Protein 2XET (pdb70)

B-factor: mean 11.22, std 6.54, range [3.33, 43.51]

Radius of gyration: 16.3 Å; Cα contacts (8 Å, |Δi|>4): 437; chains: 2; bounding box: 26×42×42 Å

Sequence (177 aa):
GGRLFLHLKRSDNKPVPFGSIVTIEGQSSSSGIVGDNSGVYLTGLPKKSKILVKWGRDKNQSCSSNVVLPEKTDISGAYRLSTTCILNNGRLFLHLKRSDNKPVPFGSIVTIEGQSSSSGIVGDNSGVYLTGLPKKSKILVKWGRDKNQSCSSNVVLPEKTDISGAYRLSTTCILNN

Solvent-accessible surface area: 10364 Å² total; per-residue (Å²): 91,18,67,0,88,2,85,0,102,25,64,59,103,113,94,3,46,153,36,2,32,0,14,28,62,92,66,97,17,2,3,5,69,1,25,111,124,7,23,9,56,0,18,27,6,79,99,130,13,125,0,55,0,98,70,22,203,94,151,51,59,16,0,42,6,83,3,78,10,62,148,143,115,150,64,113,38,45,56,187,42,88,41,69,0,111,27,61,134,50,80,0,88,4,74,0,88,22,64,58,106,113,95,3,46,155,36,1,35,0,25,12,77,87,42,96,7,4,1,4,73,0,27,111,124,7,23,8,56,0,13,29,11,80,90,146,19,56,0,64,0,101,70,25,212,92,157,47,59,18,0,30,8,109,6,85,9,68,141,146,114,148,70,103,40,46,50,183,56,87,37,65,0,114,27,65,134

CATH classification: 2.60.40.2070

Secondary structure (DSSP, 8-state):
-EEEEEEEEETTSPBPPTTPEEEETT--S--EE--TTSEEEEEEE-SEEEEEEES-SSTTSEEEEEEE--S--S--S-EEEEEEEEE--/--EEEEEEETTSPBPPTTPEEEETTSSS--EE--TTSEEEE-S--SEEEEEEES-SSTTSEEEEEEE--S--S--S-EEEEEEEEE--

Foldseek 3Di:
DAKAKEAEAEPVRHQQDAFWFKDFPPDDDGQFGQHPRSITIGDPDDQKTKMKTADDDDFQGIFIWIDGDDDDPDDDDYYYYYTYTYGRD/DKEKEAEAEPVRHAQDAFWFKDWPPDDDTQFGQHPRSITIGDPDDQKTKIKTADDDDFQRIFMDIDGDPPDDDDDDYYYYYDYTYGRD

Nearest PDB structures (foldseek):
  2xet-assembly2_B  TM=9.950E-01  e=1.342E-17  Yersinia pestis
  6e14-assembly1_D  TM=8.385E-01  e=4.608E-07  Escherichia coli
  3rfz-assembly3_B  TM=8.587E-01  e=1.333E-06  Escherichia coli
  3rfz-assembly3_E-2  TM=8.644E-01  e=1.688E-06  Escherichia coli
  1uwy-assembly1_A  TM=5.921E-01  e=4.873E-02  Homo sapiens

Organism: Yersinia pestis (NCBI:txid632)

InterPro domains:
  IPR000015 Outer membrane usher protein [PF00577] (186-740)
  IPR000015 Outer membrane usher protein [PTHR30451] (2-830)
  IPR018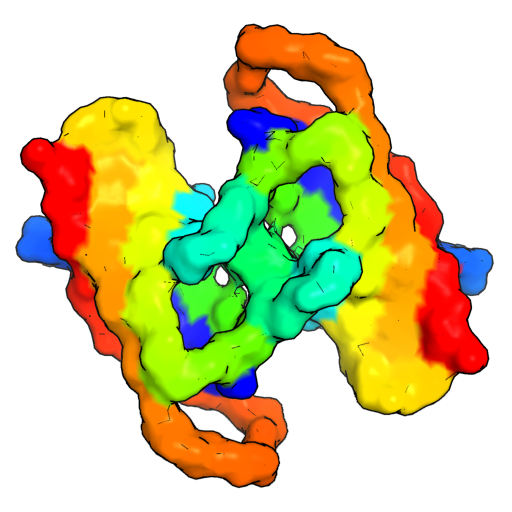030 Fimbrial membrane usher, conserved site [PS01151] (294-304)
  IPR025885 PapC, N-terminal domain [PF13954] (25-169)
  IPR025949 PapC-like, C-terminal domain [PF13953] (750-815)
  IPR037224 PapC, N-terminal domain superfamily [G3DSA:3.10.20.410] (40-158)
  IPR037224 PapC, N-terminal domain superfamily [SSF141729] (23-144)
  IPR042186 Outer membrane usher protein FimD, plug domain [G3DSA:2.60.40.2610] (656-745)
  IPR043142 PapC-like, C-terminal domain superfamily [G3DSA:2.60.40.2070] (746-833)

Structure (mmCIF, N/CA/C/O backbone):
data_2XET
#
_entry.id   2XET
#
_cell.length_a   39.669
_cell.length_b   40.336
_cell.length_c   44.862
_cell.angle_alpha   90.00
_cell.angle_beta   92.69
_cell.angle_gamma   90.00
#
_symmetry.space_group_name_H-M   'P 1 21 1'
#
loop_
_entity.id
_entity.type
_entity.pdbx_description
1 polymer 'F1 CAPSULE-ANCHORING PROTEIN'
2 non-polymer 'SULFATE ION'
3 water water
#
loop_
_atom_site.group_PDB
_atom_site.id
_atom_site.type_symbol
_atom_site.label_atom_id
_atom_site.label_alt_id
_atom_site.label_comp_id
_atom_site.label_asym_id
_atom_site.label_entity_id
_atom_site.label_seq_id
_atom_site.pdbx_PDB_ins_code
_atom_site.Cartn_x
_atom_site.Cartn_y
_atom_site.Cartn_z
_atom_site.occupancy
_atom_site.B_iso_or_equiv
_atom_site.auth_seq_id
_atom_site.auth_comp_id
_atom_site.auth_asym_id
_atom_site.auth_atom_id
_atom_site.pdbx_PDB_model_num
ATOM 1 N N . GLY A 1 1 ? 24.954 2.905 -2.606 1.00 20.45 723 GLY A N 1
ATOM 2 C CA . GLY A 1 1 ? 24.803 3.933 -1.534 1.00 19.30 723 GLY A CA 1
ATOM 3 C C . GLY A 1 1 ? 26.037 4.796 -1.358 1.00 18.07 723 GLY A C 1
ATOM 4 O O . GLY A 1 1 ? 26.976 4.727 -2.154 1.00 19.51 723 GLY A O 1
ATOM 5 N N . GLY A 1 2 ? 26.024 5.616 -0.312 1.00 16.77 724 GLY A N 1
ATOM 6 C CA . GLY A 1 2 ? 27.125 6.521 -0.020 1.00 14.01 724 GLY A CA 1
ATOM 7 C C . GLY A 1 2 ? 28.214 5.893 0.824 1.00 12.55 724 GLY A C 1
ATOM 8 O O . GLY A 1 2 ? 27.933 5.213 1.800 1.00 11.38 724 GLY A O 1
ATOM 9 N N . ARG A 1 3 ? 29.465 6.155 0.450 1.00 10.89 725 ARG A N 1
ATOM 10 C CA . ARG A 1 3 ? 30.593 5.705 1.242 1.00 9.87 725 ARG A CA 1
ATOM 11 C C . ARG A 1 3 ? 31.487 6.884 1.588 1.00 9.23 725 ARG A C 1
ATOM 12 O O . ARG A 1 3 ? 31.692 7.809 0.769 1.00 8.95 725 ARG A O 1
ATOM 20 N N . LEU A 1 4 ? 32.017 6.857 2.807 1.00 7.96 726 LEU A N 1
ATOM 21 C CA . LEU A 1 4 ? 32.816 7.976 3.289 1.00 7.92 726 LEU A CA 1
ATOM 22 C C . LEU A 1 4 ? 33.745 7.620 4.426 1.00 7.19 726 LEU A C 1
ATOM 23 O O . LEU A 1 4 ? 33.467 6.691 5.194 1.00 5.81 726 LEU A O 1
ATOM 28 N N . PHE A 1 5 ? 34.832 8.388 4.507 1.00 7.10 727 PHE A N 1
ATOM 29 C CA . PHE A 1 5 ? 35.713 8.459 5.662 1.00 6.43 727 PHE A CA 1
ATOM 30 C C . PHE A 1 5 ? 35.150 9.608 6.498 1.00 7.07 727 PHE A C 1
ATOM 31 O O . PHE A 1 5 ? 35.020 10.746 5.984 1.00 7.33 727 PHE A O 1
ATOM 39 N N . LEU A 1 6 ? 34.830 9.325 7.759 1.00 6.41 728 LEU A N 1
ATOM 40 C CA . LEU A 1 6 ? 34.289 10.351 8.653 1.00 6.64 728 LEU A CA 1
ATOM 41 C C . LEU A 1 6 ? 35.211 10.636 9.835 1.00 6.67 728 LEU A C 1
ATOM 42 O O . LEU A 1 6 ? 35.492 9.741 10.642 1.00 6.74 728 LEU A O 1
ATOM 47 N N . HIS A 1 7 ? 35.728 11.868 9.901 1.00 6.83 729 HIS A N 1
ATOM 48 C CA . HIS A 1 7 ? 36.593 12.259 10.998 1.00 7.37 729 HIS A CA 1
ATOM 49 C C . HIS A 1 7 ? 35.736 12.847 12.091 1.00 7.30 729 HIS A C 1
ATOM 50 O O . HIS A 1 7 ? 35.063 13.851 11.872 1.00 7.91 729 HIS A O 1
ATOM 57 N N . LEU A 1 8 ? 35.740 12.198 13.253 1.00 7.19 730 LEU A N 1
ATOM 58 C CA . LEU A 1 8 ? 34.916 12.617 14.379 1.00 7.50 730 LEU A CA 1
ATOM 59 C C . LEU A 1 8 ? 35.753 13.324 15.422 1.00 8.25 730 LEU A C 1
ATOM 60 O O . LEU A 1 8 ? 36.867 12.916 15.680 1.00 8.16 730 LEU A O 1
ATOM 65 N N . LYS A 1 9 ? 35.211 14.375 16.035 1.00 7.89 731 LYS A N 1
ATOM 66 C CA . LYS A 1 9 ? 35.852 14.983 17.207 1.00 8.72 731 LYS A CA 1
ATOM 67 C C . LYS A 1 9 ? 34.737 15.282 18.205 1.00 8.09 731 LYS A C 1
ATOM 68 O O . LYS A 1 9 ? 33.645 15.689 17.787 1.00 7.16 731 LYS A O 1
ATOM 74 N N . ARG A 1 10 ? 34.999 15.059 19.500 1.00 6.63 732 ARG A N 1
ATOM 75 C CA . ARG A 1 10 ? 33.992 15.331 20.513 1.00 6.44 732 ARG A CA 1
ATOM 76 C C . ARG A 1 10 ? 33.740 16.842 20.628 1.00 6.38 732 ARG A C 1
ATOM 77 O O . ARG A 1 10 ? 34.617 17.654 20.287 1.00 6.08 732 ARG A O 1
ATOM 85 N N . SER A 1 11 ? 32.559 17.211 21.153 1.00 5.05 733 SER A N 1
ATOM 86 C CA . SER A 1 11 ? 32.223 18.628 21.373 1.00 5.33 733 SER A CA 1
ATOM 87 C C . SER A 1 11 ? 33.172 19.345 22.376 1.00 5.45 733 SER A C 1
ATOM 88 O O . SER A 1 11 ? 33.275 20.596 22.369 1.00 5.51 733 SER A O 1
ATOM 91 N N . ASP A 1 12 ? 33.865 18.569 23.213 1.00 5.23 734 ASP A N 1
ATOM 92 C CA . ASP A 1 12 ? 34.846 19.124 24.153 1.00 5.42 734 ASP A CA 1
ATOM 93 C C . ASP A 1 12 ? 36.259 19.195 23.542 1.00 5.36 734 ASP A C 1
ATOM 94 O O . ASP A 1 12 ? 37.243 19.397 24.239 1.00 6.20 734 ASP A O 1
ATOM 99 N N . ASN A 1 13 ? 36.340 19.009 22.222 1.00 5.49 735 ASN A N 1
ATOM 100 C CA . ASN A 1 13 ? 37.614 19.040 21.458 1.00 6.80 735 ASN A CA 1
ATOM 101 C C . ASN A 1 13 ? 38.603 17.893 21.716 1.00 7.27 735 ASN A C 1
ATOM 102 O O . ASN A 1 13 ? 39.769 17.989 21.302 1.00 9.20 735 ASN A O 1
ATOM 107 N N . LYS A 1 14 ? 38.169 16.817 22.381 1.00 6.72 736 LYS A N 1
ATOM 108 C CA . LYS A 1 14 ? 38.985 15.603 22.468 1.00 6.19 736 LYS A CA 1
ATOM 109 C C . LYS A 1 14 ? 38.684 14.700 21.250 1.00 5.71 736 LYS A C 1
ATOM 110 O O . LYS A 1 14 ? 37.559 14.677 20.769 1.00 6.15 736 LYS A O 1
ATOM 116 N N . PRO A 1 15 ? 39.664 13.895 20.816 1.00 5.90 737 PRO A N 1
ATOM 117 C CA . PRO A 1 15 ? 39.357 12.873 19.804 1.00 5.30 737 PRO A CA 1
ATOM 118 C C . PRO A 1 15 ? 38.369 11.854 20.377 1.00 5.82 737 PRO A C 1
ATOM 119 O O . PRO A 1 15 ? 38.307 11.631 21.599 1.00 5.64 737 PRO A O 1
ATOM 123 N N . VAL A 1 16 ? 37.616 11.200 19.503 1.00 5.38 738 VAL A N 1
ATOM 124 C CA . VAL A 1 16 ? 36.755 10.099 19.957 1.00 5.84 738 VAL A CA 1
ATOM 125 C C . VAL A 1 16 ? 37.689 8.917 20.280 1.00 5.68 738 VAL A C 1
ATOM 126 O O . VAL A 1 16 ? 38.630 8.651 19.533 1.00 6.11 738 VAL A O 1
ATOM 130 N N . PRO A 1 17 ? 37.467 8.240 21.409 1.00 6.11 739 PRO A N 1
ATOM 131 C CA . PRO A 1 17 ? 38.350 7.118 21.790 1.00 6.15 739 PRO A CA 1
ATOM 132 C C . PRO A 1 17 ? 38.529 6.032 20.697 1.00 6.16 739 PRO A C 1
ATOM 133 O O . PRO A 1 17 ? 37.556 5.604 20.068 1.00 7.06 739 PRO A O 1
ATOM 137 N N . PHE A 1 18 ? 39.785 5.639 20.494 1.00 5.52 740 PHE A N 1
ATOM 138 C CA . PHE A 1 18 ? 40.159 4.510 19.630 1.00 5.90 740 PHE A CA 1
ATOM 139 C C . PHE A 1 18 ? 39.368 3.278 20.098 1.00 6.12 740 PHE A C 1
ATOM 140 O O . PHE A 1 18 ? 39.477 2.854 21.255 1.00 6.07 740 PHE A O 1
ATOM 148 N N . GLY A 1 19 ? 38.528 2.735 19.220 1.00 5.73 741 GLY A N 1
ATOM 149 C CA . GLY A 1 19 ? 37.738 1.537 19.562 1.00 6.30 741 GLY A CA 1
ATOM 150 C C . GLY A 1 19 ? 36.262 1.770 19.841 1.00 6.08 741 GLY A C 1
ATOM 151 O O . GLY A 1 19 ? 35.493 0.800 20.011 1.00 6.34 741 GLY A O 1
ATOM 152 N N . SER A 1 20 ? 35.858 3.049 19.903 1.00 5.37 742 SER A N 1
ATOM 153 C CA . SER A 1 20 ? 34.441 3.377 20.058 1.00 5.20 742 SER A CA 1
ATOM 154 C C . SER A 1 20 ? 33.595 2.744 18.951 1.00 5.58 742 SER A C 1
ATOM 155 O O . SER A 1 20 ? 34.003 2.678 17.778 1.00 5.34 742 SER A O 1
ATOM 158 N N . ILE A 1 21 ? 32.402 2.318 19.333 1.00 5.13 743 ILE A N 1
ATOM 159 C CA . ILE A 1 21 ? 31.518 1.658 18.382 1.00 5.51 743 ILE A CA 1
ATOM 160 C C . ILE A 1 21 ? 30.524 2.654 17.769 1.00 5.76 743 ILE A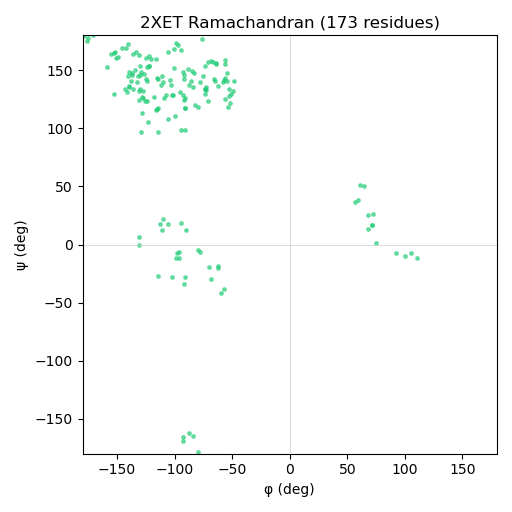 C 1
ATOM 161 O O . ILE A 1 21 ? 29.882 3.436 18.487 1.00 5.41 743 ILE A O 1
ATOM 166 N N . VAL A 1 22 ? 30.417 2.618 16.437 1.00 5.91 744 VAL A N 1
ATOM 167 C CA . VAL A 1 22 ? 29.539 3.524 15.707 1.00 5.31 744 VAL A CA 1
ATOM 168 C C . VAL A 1 22 ? 28.301 2.757 15.317 1.00 5.80 744 VAL A C 1
ATOM 169 O O . VAL A 1 22 ? 28.414 1.655 14.775 1.00 5.55 744 VAL A O 1
ATOM 173 N N . THR A 1 23 ? 27.126 3.313 15.640 1.00 5.21 745 THR A N 1
ATOM 174 C CA . THR A 1 23 ? 25.839 2.725 15.217 1.00 6.11 745 THR A CA 1
ATOM 175 C C . THR A 1 23 ? 24.937 3.758 14.566 1.00 6.49 745 THR A C 1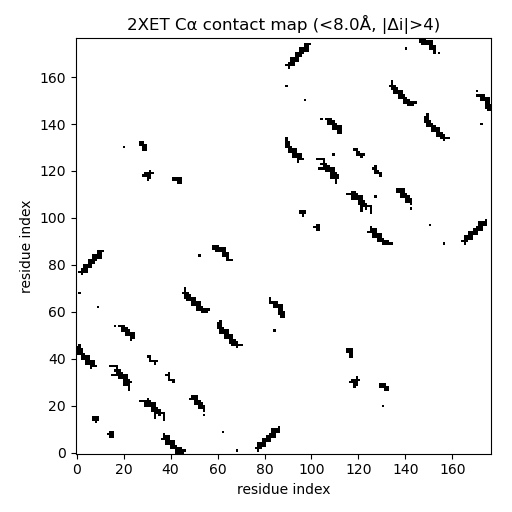
ATOM 176 O O . THR A 1 23 ? 25.076 4.934 14.835 1.00 7.69 745 THR A O 1
ATOM 180 N N . ILE A 1 24 ? 24.046 3.306 13.686 1.00 6.92 746 ILE A N 1
ATOM 181 C CA . ILE A 1 24 ? 22.977 4.179 13.160 1.00 8.00 746 ILE A CA 1
ATOM 182 C C . ILE A 1 24 ? 21.988 4.353 14.314 1.00 9.05 746 ILE A C 1
ATOM 183 O O . ILE A 1 24 ? 21.642 3.386 15.002 1.00 8.82 746 ILE A O 1
ATOM 188 N N . GLU A 1 25 ? 21.581 5.595 14.558 1.00 10.22 747 GLU A N 1
ATOM 189 C CA . GLU A 1 25 ? 20.606 5.880 15.603 1.00 11.72 747 GLU A CA 1
ATOM 190 C C . GLU A 1 25 ? 19.382 4.973 15.440 1.00 11.98 747 GLU A C 1
ATOM 191 O O . GLU A 1 25 ? 18.816 4.828 14.340 1.00 12.31 747 GLU A O 1
ATOM 194 N N . GLY A 1 26 ? 19.001 4.316 16.530 1.00 13.05 748 GLY A N 1
ATOM 195 C CA . GLY A 1 26 ? 17.866 3.404 16.459 1.00 13.28 748 GLY A CA 1
ATOM 196 C C . GLY A 1 26 ? 18.188 1.949 16.152 1.00 13.65 748 GLY A C 1
ATOM 197 O O . GLY A 1 26 ? 17.289 1.083 16.215 1.00 12.98 748 GLY A O 1
ATOM 198 N N . GLN A 1 27 ? 19.452 1.669 15.828 1.00 12.96 749 GLN A N 1
ATOM 199 C CA . GLN A 1 27 ? 19.916 0.293 15.540 1.00 13.63 749 GLN A CA 1
ATOM 200 C C . GLN A 1 27 ? 20.922 -0.157 16.594 1.00 12.98 749 GLN A C 1
ATOM 201 O O . GLN A 1 27 ? 21.743 0.642 17.053 1.00 13.10 749 GLN A O 1
ATOM 207 N N . SER A 1 28 ? 20.864 -1.431 16.977 1.00 11.98 750 SER A N 1
ATOM 208 C CA . SER A 1 28 ? 21.721 -1.924 18.055 1.00 11.92 750 SER A CA 1
ATOM 209 C C . SER A 1 28 ? 23.054 -2.487 17.565 1.00 10.99 750 SER A C 1
ATOM 210 O O . SER A 1 28 ? 24.050 -2.466 18.302 1.00 11.09 750 SER A O 1
ATOM 214 N N . SER A 1 29 ? 23.082 -2.994 16.331 1.00 9.48 751 SER A N 1
ATOM 215 C CA . SER A 1 29 ? 24.312 -3.632 15.831 1.00 8.42 751 SER A CA 1
ATOM 216 C C . SER A 1 29 ? 25.336 -2.641 15.283 1.00 7.59 751 SER A C 1
ATOM 217 O O . SER A 1 29 ? 24.973 -1.605 14.704 1.00 7.35 751 SER A O 1
ATOM 220 N N . SER A 1 30 ? 26.621 -2.971 15.434 1.00 5.97 752 SER A N 1
ATOM 221 C CA . SER A 1 30 ? 27.699 -2.092 14.957 1.00 5.62 752 SER A CA 1
ATOM 222 C C . SER A 1 30 ? 27.566 -1.732 13.477 1.00 5.78 752 SER A C 1
ATOM 223 O O . SER A 1 30 ? 27.203 -2.603 12.660 1.00 5.47 752 SER A O 1
ATOM 226 N N . SER A 1 31 ? 27.878 -0.470 13.155 1.00 5.55 753 SER A N 1
ATOM 227 C CA . SER A 1 31 ? 28.081 -0.018 11.762 1.00 5.29 753 SER A CA 1
ATOM 228 C C . SER A 1 31 ? 29.559 0.117 11.419 1.00 5.76 753 SER A C 1
ATOM 229 O O . SER A 1 31 ? 29.948 0.037 10.243 1.00 6.07 753 SER A O 1
ATOM 232 N N . GLY A 1 32 ? 30.372 0.388 12.431 1.00 4.83 754 GLY A N 1
ATOM 233 C CA . GLY A 1 32 ? 31.822 0.512 12.236 1.00 4.88 754 GLY A CA 1
ATOM 234 C C . GLY A 1 32 ? 32.517 0.797 13.553 1.00 5.39 754 GLY A C 1
ATOM 235 O O . GLY A 1 32 ? 31.859 0.870 14.596 1.00 5.02 754 GLY A O 1
ATOM 236 N N . ILE A 1 33 ? 33.842 0.912 13.505 1.00 5.03 755 ILE A N 1
ATOM 237 C CA . ILE A 1 33 ? 34.648 1.125 14.714 1.00 7.10 755 ILE A CA 1
ATOM 238 C C . ILE A 1 33 ? 35.606 2.291 14.493 1.00 7.08 755 ILE A C 1
ATOM 239 O O . ILE A 1 33 ? 36.247 2.395 13.454 1.00 6.15 755 ILE A O 1
ATOM 244 N N . VAL A 1 34 ? 35.680 3.181 15.475 1.00 6.16 756 VAL A N 1
ATOM 245 C CA . VAL A 1 34 ? 36.538 4.369 15.369 1.00 6.34 756 VAL A CA 1
ATOM 246 C C . VAL A 1 34 ? 37.991 3.930 15.537 1.00 5.89 756 VAL A C 1
ATOM 247 O O . VAL A 1 34 ? 38.306 3.161 16.433 1.00 6.38 756 VAL A O 1
ATOM 251 N N . GLY A 1 35 ? 38.840 4.354 14.607 1.00 6.52 757 GLY A N 1
ATOM 252 C CA . GLY A 1 35 ? 40.247 3.937 14.604 1.00 6.12 757 GLY A CA 1
ATOM 253 C C . GLY A 1 35 ? 41.173 4.890 15.332 1.00 6.60 757 GLY A C 1
ATOM 254 O O . GLY A 1 35 ? 40.707 5.769 16.090 1.00 6.88 757 GLY A O 1
ATOM 255 N N . ASP A 1 36 ? 42.478 4.722 15.108 1.00 5.50 758 ASP A N 1
ATOM 256 C CA . ASP A 1 36 ? 43.496 5.459 15.897 1.00 5.69 758 ASP A CA 1
ATOM 257 C C . ASP A 1 36 ? 43.730 6.908 15.455 1.00 5.75 758 ASP A C 1
ATOM 258 O O . ASP A 1 36 ? 44.493 7.625 16.107 1.00 5.58 758 ASP A O 1
ATOM 263 N N . ASN A 1 37 ? 43.076 7.330 14.367 1.00 5.93 759 ASN A N 1
ATOM 264 C CA . ASN A 1 37 ? 43.041 8.747 13.946 1.00 5.36 759 ASN A CA 1
ATOM 265 C C . ASN A 1 37 ? 41.629 9.364 14.151 1.00 5.34 759 ASN A C 1
ATOM 266 O O . ASN A 1 37 ? 41.257 10.364 13.523 1.00 5.45 759 ASN A O 1
ATOM 271 N N . SER A 1 38 ? 40.847 8.742 15.043 1.00 4.51 760 SER A N 1
ATOM 272 C CA . SER A 1 38 ? 39.498 9.226 15.363 1.00 5.33 760 SER A CA 1
ATOM 273 C C . SER A 1 38 ? 38.612 9.333 14.121 1.00 5.30 760 SER A C 1
ATOM 274 O O . SER A 1 38 ? 37.789 10.259 13.984 1.00 5.58 760 SER A O 1
ATOM 277 N N . GLY A 1 39 ? 38.799 8.368 13.208 1.00 4.60 761 GLY A N 1
ATOM 278 C CA . GLY A 1 39 ? 37.951 8.236 12.030 1.00 6.28 761 GLY A CA 1
ATOM 279 C C . GLY A 1 39 ? 37.264 6.884 11.904 1.00 5.71 761 GLY A C 1
ATOM 280 O O . GLY A 1 39 ? 37.633 5.892 12.550 1.00 5.23 761 GLY A O 1
ATOM 281 N N . VAL A 1 40 ? 36.234 6.858 11.075 1.00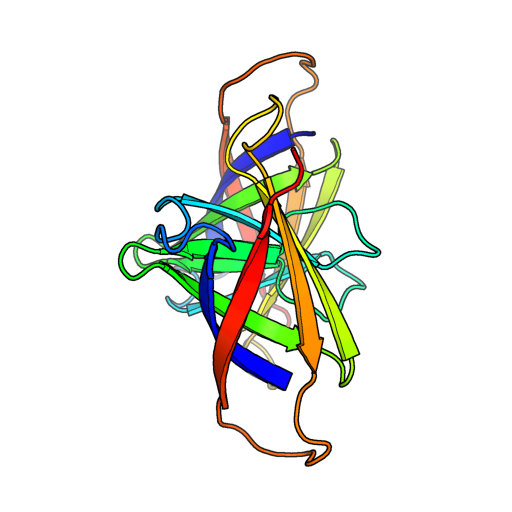 5.72 762 VAL A N 1
ATOM 282 C CA . VAL A 1 40 ? 35.564 5.617 10.712 1.00 6.24 762 VAL A CA 1
ATOM 283 C C . VAL A 1 40 ? 35.211 5.617 9.221 1.00 6.63 762 VAL A C 1
ATOM 284 O O . VAL A 1 40 ? 34.945 6.673 8.639 1.00 6.15 762 VAL A O 1
ATOM 288 N N . TYR A 1 41 ? 35.221 4.435 8.612 1.00 6.45 763 TYR A N 1
ATOM 289 C CA . TYR A 1 41 ? 34.804 4.287 7.221 1.00 6.13 763 TYR A CA 1
ATOM 290 C C . TYR A 1 41 ? 33.448 3.575 7.220 1.00 6.24 763 TYR A C 1
ATOM 291 O O . TYR A 1 41 ? 33.298 2.517 7.852 1.00 5.89 763 TYR A O 1
ATOM 300 N N . LEU A 1 42 ? 32.482 4.166 6.510 1.00 5.25 764 LEU A N 1
ATOM 301 C CA . LEU A 1 42 ? 31.091 3.699 6.493 1.00 6.41 764 LEU A CA 1
ATOM 302 C C . LEU A 1 42 ? 30.614 3.606 5.035 1.00 6.34 764 LEU A C 1
ATOM 303 O O . LEU A 1 42 ? 31.021 4.420 4.186 1.00 5.95 764 LEU A O 1
ATOM 308 N N . THR A 1 43 ? 29.770 2.619 4.742 1.00 6.83 765 THR A N 1
ATOM 309 C CA . THR A 1 43 ? 29.256 2.435 3.399 1.00 7.28 765 THR A CA 1
ATOM 310 C C . THR A 1 43 ? 27.745 2.146 3.473 1.00 7.08 765 THR A C 1
ATOM 311 O O . THR A 1 43 ? 27.207 1.839 4.553 1.00 6.69 765 THR A O 1
ATOM 315 N N . GLY A 1 44 ? 27.074 2.280 2.322 1.00 8.22 766 GLY A N 1
ATOM 316 C CA . GLY A 1 44 ? 25.645 1.961 2.190 1.00 9.75 766 GLY A CA 1
ATOM 317 C C . GLY A 1 44 ? 24.748 2.974 2.862 1.00 11.09 766 GLY A C 1
ATOM 318 O O . GLY A 1 44 ? 23.628 2.647 3.262 1.00 11.75 766 GLY A O 1
ATOM 319 N N . LEU A 1 45 ? 25.234 4.209 2.978 1.00 10.81 767 LEU A N 1
ATOM 320 C CA . LEU A 1 45 ? 24.510 5.255 3.692 1.00 10.96 767 LEU A CA 1
ATOM 321 C C . LEU A 1 45 ? 23.614 6.064 2.767 1.00 10.97 767 LEU A C 1
ATOM 322 O O . LEU A 1 45 ? 23.976 6.308 1.616 1.00 11.90 767 LEU A O 1
ATOM 327 N N . PRO A 1 46 ? 22.458 6.519 3.286 1.00 10.84 768 PRO A N 1
ATOM 328 C CA . PRO A 1 46 ? 21.597 7.455 2.570 1.00 11.00 768 PRO A CA 1
ATOM 329 C C . PRO A 1 46 ? 22.185 8.867 2.626 1.00 11.33 768 PRO A C 1
ATOM 330 O O . PRO A 1 46 ? 23.215 9.083 3.272 1.00 10.77 768 PRO A O 1
ATOM 334 N N . LYS A 1 47 ? 21.539 9.821 1.963 1.00 11.95 769 LYS A N 1
ATOM 335 C CA . LYS A 1 47 ? 22.044 11.193 1.967 1.00 12.44 769 LYS A CA 1
ATOM 336 C C . LYS A 1 47 ? 22.189 11.794 3.378 1.00 11.67 769 LYS A C 1
ATOM 337 O O . LYS A 1 47 ? 23.154 12.505 3.651 1.00 10.99 769 LYS A O 1
ATOM 343 N N . LYS A 1 48 ? 21.247 11.497 4.269 1.00 10.64 770 LYS A N 1
ATOM 344 C CA . LYS A 1 48 ? 21.262 12.052 5.617 1.00 10.87 770 LYS A CA 1
ATOM 345 C C . LYS A 1 48 ? 21.066 10.943 6.634 1.00 10.38 770 LYS A C 1
ATOM 346 O O . LYS A 1 48 ? 20.077 10.196 6.561 1.00 10.31 770 LYS A O 1
ATOM 352 N N . SER A 1 49 ? 22.012 10.845 7.564 1.00 9.78 771 SER A N 1
ATOM 353 C CA . SER A 1 49 ? 21.984 9.849 8.642 1.00 10.07 771 SER A CA 1
ATOM 354 C C . SER A 1 49 ? 22.244 10.500 10.006 1.00 9.90 771 SER A C 1
ATOM 355 O O . SER A 1 49 ? 22.750 11.624 10.083 1.00 9.77 771 SER A O 1
ATOM 358 N N . LYS A 1 50 ? 21.899 9.770 11.066 1.00 9.42 772 LYS A N 1
ATOM 359 C CA . LYS A 1 50 ? 22.244 10.160 12.430 1.00 9.65 772 LYS A CA 1
ATOM 360 C C . LYS A 1 50 ? 22.931 8.953 13.054 1.00 8.67 772 LYS A C 1
ATOM 361 O O . LYS A 1 50 ? 22.441 7.825 12.928 1.00 8.86 772 LYS A O 1
ATOM 367 N N . ILE A 1 51 ? 24.065 9.199 13.699 1.00 8.48 773 ILE A N 1
ATOM 368 C CA . ILE A 1 51 ? 24.823 8.115 14.344 1.00 7.83 773 ILE A CA 1
ATOM 369 C C . ILE A 1 51 ? 25.050 8.325 15.838 1.00 7.72 773 ILE A C 1
ATOM 370 O O . ILE A 1 51 ? 25.012 9.462 16.339 1.00 7.29 773 ILE A O 1
ATOM 375 N N . LEU A 1 52 ? 25.221 7.202 16.543 1.00 7.11 774 LEU A N 1
ATOM 376 C CA . LEU A 1 52 ? 25.639 7.172 17.926 1.00 7.52 774 LEU A CA 1
ATOM 377 C C . LEU A 1 52 ? 27.033 6.571 17.952 1.00 7.45 774 LEU A C 1
ATOM 378 O O . LEU A 1 52 ? 27.302 5.583 17.264 1.00 7.16 774 LEU A O 1
ATOM 383 N N . VAL A 1 53 ? 27.903 7.173 18.760 1.00 7.51 775 VAL A N 1
ATOM 384 C CA . VAL A 1 53 ? 29.273 6.727 18.905 1.00 7.31 775 VAL A CA 1
ATOM 385 C C . VAL A 1 53 ? 29.443 6.466 20.400 1.00 7.60 775 VAL A C 1
ATOM 386 O O . VAL A 1 53 ? 29.172 7.354 21.217 1.00 7.24 775 VAL A O 1
ATOM 390 N N . LYS A 1 54 ? 29.839 5.247 20.767 1.00 7.20 776 LYS A N 1
ATOM 391 C CA . LYS A 1 54 ? 29.740 4.824 22.170 1.00 7.75 776 LYS A CA 1
ATOM 392 C C . LYS A 1 54 ? 30.994 4.080 22.650 1.00 7.58 776 LYS A C 1
ATOM 393 O O . LYS A 1 54 ? 31.504 3.221 21.923 1.00 8.00 776 LYS A O 1
ATOM 399 N N . TRP A 1 55 ? 31.488 4.443 23.840 1.00 7.22 777 TRP A N 1
ATOM 400 C CA . TRP A 1 55 ? 32.631 3.751 24.470 1.00 7.99 777 TRP A CA 1
ATOM 401 C C . TRP A 1 55 ? 32.369 3.383 25.938 1.00 8.71 777 TRP A C 1
ATOM 402 O O . TRP A 1 55 ? 33.262 2.902 26.631 1.00 10.52 777 TRP A O 1
ATOM 413 N N . GLY A 1 56 ? 31.142 3.602 26.397 1.00 9.60 778 GLY A N 1
ATOM 414 C CA . GLY A 1 56 ? 30.733 3.179 27.743 1.00 10.04 778 GLY A CA 1
ATOM 415 C C . GLY A 1 56 ? 29.263 3.423 28.007 1.00 10.80 778 GLY A C 1
ATOM 416 O O . GLY A 1 56 ? 28.544 3.980 27.178 1.00 10.69 778 GLY A O 1
ATOM 417 N N . ARG A 1 57 ? 28.820 3.010 29.193 1.00 11.27 779 ARG A N 1
ATOM 418 C CA . ARG A 1 57 ? 27.405 3.059 29.543 1.00 13.41 779 ARG A CA 1
ATOM 419 C C . ARG A 1 57 ? 26.984 4.267 30.381 1.00 12.81 779 ARG A C 1
ATOM 420 O O . ARG A 1 57 ? 25.781 4.474 30.620 1.00 13.44 779 ARG A O 1
ATOM 428 N N . ASP A 1 58 ? 27.956 5.059 30.828 1.00 11.80 780 ASP A N 1
ATOM 429 C CA . ASP A 1 58 ? 27.663 6.177 31.721 1.00 11.63 780 ASP A CA 1
ATOM 430 C C . ASP A 1 58 ? 27.571 7.516 30.994 1.00 11.18 780 ASP A C 1
ATOM 431 O O . ASP A 1 58 ? 27.884 7.617 29.803 1.00 11.52 780 ASP A O 1
ATOM 436 N N . LYS A 1 59 ? 27.174 8.547 31.727 1.00 10.54 781 LYS A N 1
ATOM 437 C CA . LYS A 1 59 ? 27.098 9.900 31.184 1.00 11.01 781 LYS A CA 1
ATOM 438 C C . LYS A 1 59 ? 28.465 10.320 30.654 1.00 10.04 781 LYS A C 1
ATOM 439 O O . LYS A 1 59 ? 29.493 10.037 31.277 1.00 9.77 781 LYS A O 1
ATOM 445 N N . ASN A 1 60 ? 28.448 11.004 29.509 1.00 9.23 782 ASN A N 1
ATOM 446 C CA . ASN A 1 60 ? 29.650 11.506 28.834 1.00 8.96 782 ASN A CA 1
ATOM 447 C C . ASN A 1 60 ? 30.496 10.401 28.201 1.00 8.10 782 ASN A C 1
ATOM 448 O O . ASN A 1 60 ? 31.651 10.640 27.841 1.00 8.59 782 ASN A O 1
ATOM 453 N N . GLN A 1 61 ? 29.907 9.219 28.028 1.00 6.71 783 GLN A N 1
ATOM 454 C CA . GLN A 1 61 ? 30.621 8.097 27.377 1.00 6.75 783 GLN A CA 1
ATOM 455 C C . GLN A 1 61 ? 30.034 7.710 26.028 1.00 7.07 783 GLN A C 1
ATOM 456 O O . GLN A 1 61 ? 30.280 6.622 25.514 1.00 6.15 783 GLN A O 1
ATOM 462 N N . SER A 1 62 ? 29.245 8.622 25.471 1.00 6.51 784 SER A N 1
ATOM 463 C CA . SER A 1 62 ? 28.785 8.480 24.094 1.00 6.82 784 SER A CA 1
ATOM 464 C C . SER A 1 62 ? 28.553 9.875 23.532 1.00 7.09 784 SER A C 1
ATOM 465 O O . SER A 1 62 ? 28.475 10.863 24.268 1.00 5.61 784 SER A O 1
ATOM 468 N N . CYS A 1 63 ? 28.427 9.941 22.217 1.00 6.14 785 CYS A N 1
ATOM 469 C CA . CYS A 1 63 ? 28.162 11.215 21.538 1.00 7.20 785 CYS A CA 1
ATOM 470 C C . CYS A 1 63 ? 27.352 10.971 20.267 1.00 7.09 785 CYS A C 1
ATOM 471 O O . CYS A 1 63 ? 27.306 9.835 19.760 1.00 7.74 785 CYS A O 1
ATOM 474 N N . SER A 1 64 ? 26.711 12.020 19.761 1.00 7.10 786 SER A N 1
ATOM 475 C CA . SER A 1 64 ? 25.807 11.883 18.625 1.00 7.71 786 SER A CA 1
ATOM 476 C C . SER A 1 64 ? 26.218 12.813 17.497 1.00 8.16 786 SER A C 1
ATOM 477 O O . SER A 1 64 ? 26.602 13.954 17.743 1.00 8.14 786 SER A O 1
ATOM 480 N N . SER A 1 65 ? 26.105 12.327 16.264 1.00 7.48 787 SER A N 1
ATOM 481 C CA . SER A 1 65 ? 26.501 13.108 15.087 1.00 8.23 787 SER A CA 1
ATOM 482 C C . SER A 1 65 ? 25.484 12.985 13.941 1.00 7.96 787 SER A C 1
ATOM 483 O O . SER A 1 65 ? 24.896 11.925 13.729 1.00 7.84 787 SER A O 1
ATOM 486 N N . ASN A 1 66 ? 25.305 14.067 13.178 1.00 8.34 788 ASN A N 1
ATOM 487 C CA . ASN A 1 66 ? 24.619 13.963 11.880 1.00 9.56 788 ASN A CA 1
ATOM 488 C C . ASN A 1 66 ? 25.635 13.723 10.760 1.00 9.76 788 ASN A C 1
ATOM 489 O O . ASN A 1 66 ? 26.759 14.249 10.796 1.00 9.99 788 ASN A O 1
ATOM 494 N N . VAL A 1 67 ? 25.255 12.903 9.791 1.00 8.47 789 VAL A N 1
ATOM 495 C CA . VAL A 1 67 ? 26.133 12.575 8.657 1.00 8.86 789 VAL A CA 1
ATOM 496 C C . VAL A 1 67 ? 25.394 12.950 7.365 1.00 8.19 789 VAL A C 1
ATOM 497 O O . VAL A 1 67 ? 24.456 12.262 6.953 1.00 8.31 789 VAL A O 1
ATOM 501 N N . VAL A 1 68 ? 25.828 14.052 6.748 1.00 8.23 790 VAL A N 1
ATOM 502 C CA . VAL A 1 68 ? 25.178 14.606 5.551 1.00 8.14 790 VAL A CA 1
ATOM 503 C C . VAL A 1 68 ? 26.154 14.506 4.381 1.00 7.88 790 VAL A C 1
ATOM 504 O O . VAL A 1 68 ? 27.236 15.079 4.433 1.00 8.82 790 VAL A O 1
ATOM 508 N N . LEU A 1 69 ? 25.783 13.727 3.369 1.00 8.58 791 LEU A N 1
ATOM 509 C CA . LEU A 1 69 ? 26.609 13.516 2.190 1.00 8.97 791 LEU A CA 1
ATOM 510 C C . LEU A 1 69 ? 26.225 14.514 1.122 1.00 8.85 791 LEU A C 1
ATOM 511 O O . LEU A 1 69 ? 25.048 14.902 1.031 1.00 8.35 791 LEU A O 1
ATOM 516 N N . PRO A 1 70 ? 27.204 14.924 0.292 1.00 9.74 792 PRO A N 1
ATOM 517 C CA . PRO A 1 70 ? 26.875 15.694 -0.905 1.00 10.61 792 PRO A CA 1
ATOM 518 C C . PRO A 1 70 ? 25.874 14.949 -1.810 1.00 11.76 792 PRO A C 1
ATOM 519 O O . PRO A 1 70 ? 25.733 13.746 -1.697 1.00 11.95 792 PRO A O 1
ATOM 523 N N . GLU A 1 71 ? 25.175 15.683 -2.678 1.00 12.99 793 GLU A N 1
ATOM 524 C CA . GLU A 1 71 ? 24.067 15.119 -3.475 1.00 16.05 793 GLU A CA 1
ATOM 525 C C . GLU A 1 71 ? 24.485 14.103 -4.537 1.00 15.85 793 GLU A C 1
ATOM 526 O O . GLU A 1 71 ? 23.707 13.216 -4.876 1.00 16.07 793 GLU A O 1
ATOM 532 N N . LYS A 1 72 ? 25.694 14.247 -5.075 1.00 16.58 794 LYS A N 1
ATOM 533 C CA . LYS A 1 72 ? 26.057 13.521 -6.299 1.00 17.03 794 LYS A CA 1
ATOM 534 C C . LYS A 1 72 ? 25.825 12.003 -6.243 1.00 18.17 794 LYS A C 1
ATOM 535 O O . LYS A 1 72 ? 26.280 11.345 -5.310 1.00 18.55 794 LYS A O 1
ATOM 541 N N . THR A 1 73 ? 25.110 11.452 -7.235 1.00 18.61 795 THR A N 1
ATOM 542 C CA . THR A 1 73 ? 24.915 9.996 -7.301 1.00 19.08 795 THR A CA 1
ATOM 543 C C . THR A 1 73 ? 25.871 9.366 -8.309 1.00 18.19 795 THR A C 1
ATOM 544 O O . THR A 1 73 ? 26.508 10.072 -9.106 1.00 18.50 795 THR A O 1
ATOM 548 N N . ASP A 1 74 ? 25.962 8.041 -8.276 1.00 17.44 796 ASP A N 1
ATOM 549 C CA . ASP A 1 74 ? 26.668 7.305 -9.300 1.00 16.66 796 ASP A CA 1
ATOM 550 C C . ASP A 1 74 ? 28.163 7.706 -9.354 1.00 14.76 796 ASP A C 1
ATOM 551 O O . ASP A 1 74 ? 28.688 8.023 -10.421 1.00 15.26 796 ASP A O 1
ATOM 556 N N . ILE A 1 75 ? 28.840 7.690 -8.203 1.00 11.60 797 ILE A N 1
ATOM 557 C CA . ILE A 1 75 ? 30.304 7.785 -8.182 1.00 10.32 797 ILE A CA 1
ATOM 558 C C . ILE A 1 75 ? 30.917 6.586 -7.444 1.00 9.18 797 ILE A C 1
ATOM 559 O O . ILE A 1 75 ? 30.258 5.995 -6.591 1.00 9.28 797 ILE A O 1
ATOM 564 N N . SER A 1 76 ? 32.153 6.222 -7.793 1.00 8.05 798 SER A N 1
ATOM 565 C CA . SER A 1 76 ? 32.800 5.037 -7.193 1.00 7.42 798 SER A CA 1
ATOM 566 C C . SER A 1 76 ? 33.716 5.345 -6.018 1.00 6.98 798 SER A C 1
ATOM 567 O O . SER A 1 76 ? 34.147 4.417 -5.323 1.00 7.99 798 SER A O 1
ATOM 570 N N . GLY A 1 77 ? 34.026 6.631 -5.816 1.00 5.82 799 GLY A N 1
ATOM 571 C CA . GLY A 1 77 ? 34.960 7.075 -4.781 1.00 6.27 799 GLY A CA 1
ATOM 572 C C . GLY A 1 77 ? 34.359 7.236 -3.397 1.00 6.44 799 GLY A C 1
ATOM 573 O O . GLY A 1 77 ? 33.265 6.741 -3.121 1.00 6.84 799 GLY A O 1
ATOM 574 N N . ALA A 1 78 ? 35.098 7.940 -2.530 1.00 5.52 800 ALA A N 1
ATOM 575 C CA . ALA A 1 78 ? 34.728 8.076 -1.126 1.00 5.75 800 ALA A CA 1
ATOM 576 C C . ALA A 1 78 ? 35.034 9.500 -0.655 1.00 5.72 800 ALA A C 1
ATOM 577 O O . ALA A 1 78 ? 36.114 10.028 -0.907 1.00 5.20 800 ALA A O 1
ATOM 579 N N . TYR A 1 79 ? 34.057 10.117 -0.007 1.00 5.51 801 TYR A N 1
ATOM 580 C CA . TYR A 1 79 ? 34.251 11.449 0.573 1.00 6.84 801 TYR A CA 1
ATOM 581 C C . TYR A 1 79 ? 35.120 11.392 1.821 1.00 7.02 801 TYR A C 1
ATOM 582 O O . TYR A 1 79 ? 35.146 10.383 2.523 1.00 6.70 801 TYR A O 1
ATOM 591 N N . ARG A 1 80 ? 35.804 12.501 2.102 1.00 6.86 802 ARG A N 1
ATOM 592 C CA . ARG A 1 80 ? 36.598 12.682 3.300 1.00 8.70 802 ARG A CA 1
ATOM 593 C C . ARG A 1 80 ? 35.875 13.801 4.060 1.00 8.83 802 ARG A C 1
ATOM 594 O O . ARG A 1 80 ? 36.033 14.984 3.709 1.00 9.46 802 ARG A O 1
ATOM 602 N N . LEU A 1 81 ? 35.027 13.425 5.024 1.00 7.87 803 LEU A N 1
ATOM 603 C CA . LEU A 1 81 ? 34.194 14.404 5.726 1.00 8.74 803 LEU A CA 1
ATOM 604 C C . LEU A 1 81 ? 34.528 14.497 7.214 1.00 8.34 803 LEU A C 1
ATOM 605 O O . LEU A 1 81 ? 35.110 13.566 7.792 1.00 7.69 803 LEU A O 1
ATOM 610 N N . SER A 1 82 ? 34.142 15.621 7.824 1.00 8.33 804 SER A N 1
ATOM 611 C CA . SER A 1 82 ? 34.342 15.834 9.254 1.00 8.57 804 SER A CA 1
ATOM 612 C C . SER A 1 82 ? 33.048 16.289 9.895 1.00 9.83 804 SER A C 1
ATOM 613 O O . SER A 1 82 ? 32.260 17.013 9.273 1.00 9.27 804 SER A O 1
ATOM 617 N N . THR A 1 83 ? 32.823 15.871 11.137 1.00 9.95 805 THR A N 1
ATOM 618 C CA . THR A 1 83 ? 31.687 16.400 11.880 1.00 10.49 805 THR A CA 1
ATOM 619 C C . THR A 1 83 ? 31.936 16.366 13.392 1.00 10.71 805 THR A C 1
ATOM 620 O O . THR A 1 83 ? 32.885 15.745 13.861 1.00 10.09 805 THR A O 1
ATOM 624 N N . THR A 1 84 ? 31.121 17.105 14.128 1.00 10.31 806 THR A N 1
ATOM 625 C CA . THR A 1 84 ? 31.195 17.080 15.581 1.00 10.77 806 THR A CA 1
ATOM 626 C C . THR A 1 84 ? 30.374 15.949 16.132 1.00 10.11 806 THR A C 1
ATOM 627 O O . THR A 1 84 ? 29.279 15.664 15.647 1.00 10.69 806 THR A O 1
ATOM 631 N N . CYS A 1 85 ? 30.916 15.314 17.165 1.00 9.61 807 CYS A N 1
ATOM 632 C CA . CYS A 1 85 ? 30.176 14.320 17.921 1.00 9.01 807 CYS A CA 1
ATOM 633 C C . CYS A 1 85 ? 29.805 14.976 19.267 1.00 8.29 807 CYS A C 1
ATOM 634 O O . CYS A 1 85 ? 30.670 15.205 20.126 1.00 7.61 807 CYS A O 1
ATOM 637 N N . ILE A 1 86 ? 28.527 15.289 19.419 1.00 7.25 808 ILE A N 1
ATOM 638 C CA . ILE A 1 86 ? 28.073 16.061 20.572 1.00 7.88 808 ILE A CA 1
ATOM 639 C C . ILE A 1 86 ? 27.893 15.112 21.756 1.00 7.19 808 ILE A C 1
ATOM 640 O O . ILE A 1 86 ? 27.107 14.149 21.698 1.00 7.20 808 ILE A O 1
ATOM 645 N N . LEU A 1 87 ? 28.632 15.377 22.827 1.00 6.24 809 LEU A N 1
ATOM 646 C CA . LEU A 1 87 ? 28.609 14.458 23.997 1.00 7.38 809 LEU A CA 1
ATOM 647 C C . LEU A 1 87 ? 27.228 14.363 24.627 1.00 8.24 809 LEU A C 1
ATOM 648 O O . LEU A 1 87 ? 26.548 15.390 24.823 1.00 8.96 809 LEU A O 1
ATOM 653 N N . ASN A 1 88 ? 26.829 13.135 24.947 1.00 9.47 810 ASN A N 1
ATOM 654 C CA . ASN A 1 88 ? 25.596 12.856 25.683 1.00 10.61 810 ASN A CA 1
ATOM 655 C C . ASN A 1 88 ? 25.921 12.838 27.170 1.00 12.46 810 ASN A C 1
ATOM 656 O O . ASN A 1 88 ? 26.456 11.861 27.680 1.00 11.65 810 ASN A O 1
ATOM 661 N N . ASN A 1 89 ? 25.653 13.946 27.853 1.00 13.94 811 ASN A N 1
ATOM 662 C CA . ASN A 1 89 ? 26.035 14.072 29.255 1.00 16.32 811 ASN A CA 1
ATOM 663 C C . ASN A 1 89 ? 24.806 14.333 30.145 1.00 17.60 811 ASN A C 1
ATOM 664 O O . ASN A 1 89 ? 23.768 13.672 29.996 1.00 18.84 811 ASN A O 1
ATOM 670 N N . GLY B 1 2 ? 25.901 -8.854 22.353 1.00 15.94 724 GLY B N 1
ATOM 671 C CA . GLY B 1 2 ? 26.681 -9.914 21.648 1.00 12.62 724 GLY B CA 1
ATOM 672 C C . GLY B 1 2 ? 27.840 -9.358 20.844 1.00 11.59 724 GLY B C 1
ATOM 673 O O . GLY B 1 2 ? 27.628 -8.742 19.809 1.00 11.18 724 GLY B O 1
ATOM 674 N N . ARG B 1 3 ? 29.060 -9.570 21.347 1.00 9.52 725 ARG B N 1
ATOM 675 C CA . ARG B 1 3 ? 30.311 -9.077 20.734 1.00 9.48 725 ARG B CA 1
ATOM 676 C C . ARG B 1 3 ? 31.050 -10.286 20.199 1.00 8.88 725 ARG B C 1
ATOM 677 O O . ARG B 1 3 ? 31.086 -11.325 20.870 1.00 8.71 725 ARG B O 1
ATOM 685 N N . LEU B 1 4 ? 31.660 -10.154 19.018 1.00 7.96 726 LEU B N 1
ATOM 686 C CA . LEU B 1 4 ? 32.195 -11.319 18.319 1.00 7.63 726 LEU B CA 1
ATOM 687 C C . LEU B 1 4 ? 33.353 -10.978 17.416 1.00 6.42 726 LEU B C 1
ATOM 688 O O . LEU B 1 4 ? 33.238 -10.041 16.621 1.00 6.47 726 LEU B O 1
ATOM 693 N N . PHE B 1 5 ? 34.462 -11.723 17.546 1.00 5.63 727 PHE B N 1
ATOM 694 C CA . PHE B 1 5 ? 35.475 -11.817 16.509 1.00 5.22 727 PHE B CA 1
ATOM 695 C C . PHE B 1 5 ? 35.093 -12.990 15.644 1.00 6.61 727 PHE B C 1
ATOM 696 O O . PHE B 1 5 ? 35.067 -14.130 16.119 1.00 7.05 727 PHE B O 1
ATOM 704 N N . LEU B 1 6 ? 34.809 -12.704 14.384 1.00 5.54 728 LEU B N 1
ATOM 705 C CA . LEU B 1 6 ? 34.401 -13.752 13.440 1.00 6.55 728 LEU B CA 1
ATOM 706 C C . LEU B 1 6 ? 35.451 -13.935 12.335 1.00 6.07 728 LEU B C 1
ATOM 707 O O . LEU B 1 6 ? 35.690 -13.025 11.514 1.00 6.22 728 LEU B O 1
ATOM 712 N N . HIS B 1 7 ? 36.031 -15.128 12.297 1.00 6.25 729 HIS B N 1
ATOM 713 C CA . HIS B 1 7 ? 36.988 -15.502 11.250 1.00 6.21 729 HIS B CA 1
ATOM 714 C C . HIS B 1 7 ? 36.236 -16.136 10.102 1.00 5.85 729 HIS B C 1
ATOM 715 O O . HIS B 1 7 ? 35.467 -17.081 10.310 1.00 7.06 729 HIS B O 1
ATOM 722 N N . LEU B 1 8 ? 36.448 -15.602 8.897 1.00 5.41 730 LEU B N 1
ATOM 723 C CA . LEU B 1 8 ? 35.714 -16.066 7.717 1.00 5.85 730 LEU B CA 1
ATOM 724 C C . LEU B 1 8 ? 36.636 -16.803 6.771 1.00 5.67 730 LEU B C 1
ATOM 725 O O . LEU B 1 8 ? 37.796 -16.438 6.621 1.00 5.64 730 LEU B O 1
ATOM 730 N N . LYS B 1 9 ? 36.109 -17.826 6.104 1.00 5.18 731 LYS B N 1
ATOM 731 C CA . LYS B 1 9 ? 36.846 -18.457 5.005 1.00 5.90 731 LYS B CA 1
ATOM 732 C C . LYS B 1 9 ? 35.825 -18.741 3.928 1.00 5.35 731 LYS B C 1
ATOM 733 O O . LYS B 1 9 ? 34.733 -19.226 4.239 1.00 5.82 731 LYS B O 1
ATOM 739 N N . ARG B 1 10 ? 36.170 -18.453 2.666 1.00 4.94 732 ARG B N 1
ATOM 740 C CA . ARG B 1 10 ? 35.238 -18.698 1.545 1.00 4.15 732 ARG B CA 1
ATOM 741 C C . ARG B 1 10 ? 34.987 -20.195 1.355 1.00 4.28 732 ARG B C 1
ATOM 742 O O . ARG B 1 10 ? 35.817 -21.031 1.766 1.00 4.11 732 ARG B O 1
ATOM 750 N N . SER B 1 11 ? 33.858 -20.520 0.743 1.00 3.87 733 SER B N 1
ATOM 751 C CA . SER B 1 11 ? 33.501 -21.915 0.455 1.00 4.24 733 SER B CA 1
ATOM 752 C C . SER B 1 11 ? 34.492 -22.622 -0.505 1.00 4.00 733 SER B C 1
ATOM 753 O O . SER B 1 11 ? 34.537 -23.872 -0.550 1.00 4.69 733 SER B O 1
ATOM 756 N N . ASP B 1 12 ? 35.293 -21.846 -1.252 1.00 4.58 734 ASP B N 1
ATOM 757 C CA . ASP B 1 12 ? 36.393 -22.401 -2.069 1.00 4.13 734 ASP B CA 1
ATOM 758 C C . ASP B 1 12 ? 37.780 -22.406 -1.374 1.00 4.45 734 ASP B C 1
ATOM 759 O O . ASP B 1 12 ? 38.815 -22.508 -2.035 1.00 4.90 734 ASP B O 1
ATOM 764 N N . ASN B 1 13 ? 37.790 -22.289 -0.048 1.00 4.91 735 ASN B N 1
ATOM 765 C CA . ASN B 1 13 ? 38.987 -22.374 0.809 1.00 4.99 735 ASN B CA 1
ATOM 766 C C . ASN B 1 13 ? 39.890 -21.135 0.765 1.00 5.32 735 ASN B C 1
ATOM 767 O O . ASN B 1 13 ? 40.946 -21.113 1.439 1.00 7.51 735 ASN B O 1
ATOM 772 N N . LYS B 1 14 ? 39.488 -20.110 -0.007 1.00 4.54 736 LYS B N 1
ATOM 773 C CA . LYS B 1 14 ? 40.310 -18.897 -0.037 1.00 4.88 736 LYS B CA 1
ATOM 774 C C . LYS B 1 14 ? 39.915 -18.004 1.154 1.00 4.56 736 LYS B C 1
ATOM 775 O O . LYS B 1 14 ? 38.744 -17.983 1.558 1.00 5.17 736 LYS B O 1
ATOM 781 N N . PRO B 1 15 ? 40.874 -17.223 1.688 1.00 5.10 737 PRO B N 1
ATOM 782 C CA . PRO B 1 15 ? 40.464 -16.233 2.688 1.00 5.34 737 PRO B CA 1
ATOM 783 C C . PRO B 1 15 ? 39.533 -15.190 2.080 1.00 5.42 737 PRO B C 1
ATOM 784 O O . PRO B 1 15 ? 39.566 -14.943 0.858 1.00 5.48 737 PRO B O 1
ATOM 788 N N . VAL B 1 16 ? 38.720 -14.542 2.916 1.00 5.72 738 VAL B N 1
ATOM 789 C CA . VAL B 1 16 ? 37.906 -13.418 2.404 1.00 4.63 738 VAL B CA 1
ATOM 790 C C . VAL B 1 16 ? 38.845 -12.202 2.185 1.00 5.18 738 VAL B C 1
ATOM 791 O O . VAL B 1 16 ? 39.716 -11.942 3.006 1.00 5.80 738 VAL B O 1
ATOM 795 N N . PRO B 1 17 ? 38.735 -11.518 1.025 1.00 5.06 739 PRO B N 1
ATOM 796 C CA . PRO B 1 17 ? 39.599 -10.373 0.749 1.00 5.10 739 PRO B CA 1
ATOM 797 C C . PRO B 1 17 ? 39.687 -9.320 1.892 1.00 4.76 739 PRO B C 1
ATOM 798 O O . PRO B 1 17 ? 38.688 -8.885 2.440 1.00 4.61 739 PRO B O 1
ATOM 802 N N . PHE B 1 18 ? 40.912 -8.932 2.223 1.00 4.74 740 PHE B N 1
ATOM 803 C CA . PHE B 1 18 ? 41.163 -7.804 3.107 1.00 5.00 740 PHE B CA 1
ATOM 804 C C . PHE B 1 18 ? 40.397 -6.559 2.608 1.00 5.03 740 PHE B C 1
ATOM 805 O O . PHE B 1 18 ? 40.575 -6.113 1.477 1.00 5.56 740 PHE B O 1
ATOM 813 N N . GLY B 1 19 ? 39.529 -6.016 3.458 1.00 4.08 741 GLY B N 1
ATOM 814 C CA . GLY B 1 19 ? 38.719 -4.820 3.085 1.00 4.72 741 GLY B CA 1
ATOM 815 C C . GLY B 1 19 ? 37.281 -5.084 2.662 1.00 5.44 741 GLY B C 1
ATOM 816 O O . GLY B 1 19 ? 36.494 -4.131 2.468 1.00 4.69 741 GLY B O 1
ATOM 817 N N . SER B 1 20 ? 36.933 -6.360 2.469 1.00 4.14 742 SER B N 1
ATOM 818 C CA . SER B 1 20 ? 35.540 -6.732 2.188 1.00 4.66 742 SER B CA 1
ATOM 819 C C . SER B 1 20 ? 34.575 -6.080 3.168 1.00 4.94 742 SER B C 1
ATOM 820 O O . SER B 1 20 ? 34.879 -5.988 4.353 1.00 5.00 742 SER B O 1
ATOM 823 N N . ILE B 1 21 ? 33.420 -5.637 2.670 1.00 4.93 743 ILE B N 1
ATOM 824 C CA . ILE B 1 21 ? 32.414 -4.994 3.523 1.00 4.56 743 ILE B CA 1
ATOM 825 C C . ILE B 1 21 ? 31.430 -6.039 4.018 1.00 4.36 743 ILE B C 1
ATOM 826 O O . ILE B 1 21 ? 30.884 -6.816 3.219 1.00 4.31 743 ILE B O 1
ATOM 831 N N . VAL B 1 22 ? 31.233 -6.059 5.332 1.00 4.45 744 VAL B N 1
ATOM 832 C CA . VAL B 1 22 ? 30.275 -6.963 5.962 1.00 4.22 744 VAL B CA 1
ATOM 833 C C . VAL B 1 22 ? 28.982 -6.196 6.300 1.00 5.06 744 VAL B C 1
ATOM 834 O O . VAL B 1 22 ? 29.035 -5.120 6.932 1.00 6.02 744 VAL B O 1
ATOM 838 N N . THR B 1 23 ? 27.836 -6.737 5.883 1.00 5.85 745 THR B N 1
ATOM 839 C CA . THR B 1 23 ? 26.552 -6.116 6.191 1.00 6.75 745 THR B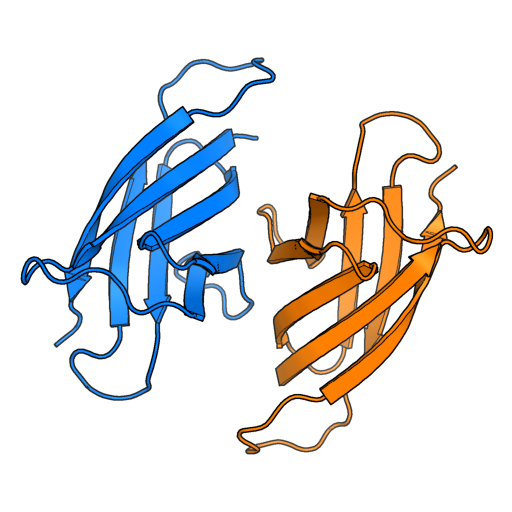 CA 1
ATOM 840 C C . THR B 1 23 ? 25.655 -7.136 6.859 1.00 7.10 745 THR B C 1
ATOM 841 O O . THR B 1 23 ? 25.426 -8.209 6.319 1.00 7.54 745 THR B O 1
ATOM 845 N N . ILE B 1 24 ? 25.171 -6.808 8.051 1.00 7.31 746 ILE B N 1
ATOM 846 C CA . ILE B 1 24 ? 24.194 -7.662 8.741 1.00 8.22 746 ILE B CA 1
ATOM 847 C C . ILE B 1 24 ? 22.861 -7.564 7.994 1.00 8.90 746 ILE B C 1
ATOM 848 O O . ILE B 1 24 ? 22.302 -6.459 7.803 1.00 9.36 746 ILE B O 1
ATOM 854 N N . GLU B 1 25 ? 22.338 -8.707 7.571 1.00 10.08 747 GLU B N 1
ATOM 855 C CA . GLU B 1 25 ? 21.127 -8.706 6.741 1.00 11.63 747 GLU B CA 1
ATOM 856 C C . GLU B 1 25 ? 19.928 -8.178 7.524 1.00 10.99 747 GLU B C 1
ATOM 857 O O . GLU B 1 25 ? 19.815 -8.394 8.740 1.00 11.17 747 GLU B O 1
ATOM 863 N N . GLY B 1 26 ? 19.071 -7.419 6.849 1.00 11.28 748 GLY B N 1
ATOM 864 C CA . GLY B 1 26 ? 17.934 -6.788 7.534 1.00 11.51 748 GLY B CA 1
ATOM 865 C C . GLY B 1 26 ? 18.068 -5.279 7.646 1.00 13.35 748 GLY B C 1
ATOM 866 O O . GLY B 1 26 ? 17.108 -4.563 7.987 1.00 13.62 748 GLY B O 1
ATOM 867 N N . GLN B 1 27 ? 19.259 -4.782 7.345 1.00 13.18 749 GLN B N 1
ATOM 868 C CA . GLN B 1 27 ? 19.476 -3.339 7.317 1.00 14.98 749 GLN B CA 1
ATOM 869 C C . GLN B 1 27 ? 20.408 -2.953 6.169 1.00 15.04 749 GLN B C 1
ATOM 870 O O . GLN B 1 27 ? 21.001 -3.825 5.534 1.00 15.42 749 GLN B O 1
ATOM 876 N N . SER B 1 28 ? 20.513 -1.654 5.888 1.00 16.32 750 SER B N 1
ATOM 877 C CA . SER B 1 28 ? 21.104 -1.190 4.629 1.00 16.93 750 SER B CA 1
ATOM 878 C C . SER B 1 28 ? 22.599 -0.925 4.676 1.00 16.58 750 SER B C 1
ATOM 8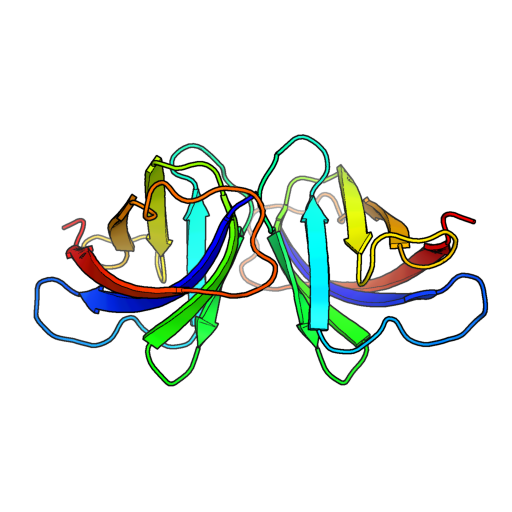79 O O . SER B 1 28 ? 23.302 -1.106 3.667 1.00 16.77 750 SER B O 1
ATOM 882 N N . SER B 1 29 ? 23.081 -0.449 5.817 1.00 15.30 751 SER B N 1
ATOM 883 C CA . SER B 1 29 ? 24.427 0.106 5.862 1.00 14.39 751 SER B CA 1
ATOM 884 C C . SER B 1 29 ? 25.456 -0.911 6.293 1.00 13.14 751 SER B C 1
ATOM 885 O O . SER B 1 29 ? 25.103 -1.986 6.776 1.00 13.37 751 SER B O 1
ATOM 888 N N . SER B 1 30 ? 26.725 -0.561 6.110 1.00 11.16 752 SER B N 1
ATOM 889 C CA . SER B 1 30 ? 27.853 -1.392 6.532 1.00 9.45 752 SER B CA 1
ATOM 890 C C . SER B 1 30 ? 27.735 -1.728 8.024 1.00 8.30 752 SER B C 1
ATOM 891 O O . SER B 1 30 ? 27.230 -0.913 8.823 1.00 8.46 752 SER B O 1
ATOM 894 N N . SER B 1 31 ? 28.215 -2.918 8.389 1.00 6.53 753 SER B N 1
ATOM 895 C CA . SER B 1 31 ? 28.263 -3.346 9.794 1.00 6.50 753 SER B CA 1
ATOM 896 C C . SER B 1 31 ? 29.703 -3.516 10.282 1.00 6.96 753 SER B C 1
ATOM 897 O O . SER B 1 31 ? 29.998 -3.400 11.489 1.00 7.39 753 SER B O 1
ATOM 900 N N . GLY B 1 32 ? 30.606 -3.813 9.349 1.00 6.08 754 GLY B N 1
ATOM 901 C CA . GLY B 1 32 ? 32.018 -3.994 9.703 1.00 5.52 754 GLY B CA 1
ATOM 902 C C . GLY B 1 32 ? 32.850 -4.222 8.451 1.00 5.00 754 GLY B C 1
ATOM 903 O O . GLY B 1 32 ? 32.305 -4.263 7.346 1.00 5.18 754 GLY B O 1
ATOM 904 N N . ILE B 1 33 ? 34.165 -4.308 8.634 1.00 4.74 755 ILE B N 1
ATOM 905 C CA . ILE B 1 33 ? 35.119 -4.465 7.509 1.00 5.80 755 ILE B CA 1
ATOM 906 C C . ILE B 1 33 ? 36.072 -5.608 7.822 1.00 5.28 755 ILE B C 1
ATOM 907 O O . ILE B 1 33 ? 36.608 -5.708 8.937 1.00 5.50 755 ILE B O 1
ATOM 912 N N . VAL B 1 34 ? 36.260 -6.507 6.850 1.00 4.72 756 VAL B N 1
ATOM 913 C CA . VAL B 1 34 ? 37.152 -7.650 7.052 1.00 4.26 756 VAL B CA 1
ATOM 914 C C . VAL B 1 34 ? 38.628 -7.205 7.033 1.00 4.87 756 VAL B C 1
ATOM 915 O O . VAL B 1 34 ? 39.021 -6.404 6.174 1.00 4.81 756 VAL B O 1
ATOM 919 N N . GLY B 1 35 ? 39.410 -7.678 8.002 1.00 6.00 757 GLY B N 1
ATOM 920 C CA . GLY B 1 35 ? 40.802 -7.292 8.120 1.00 5.48 757 GLY B CA 1
ATOM 921 C C . GLY B 1 35 ? 41.796 -8.207 7.419 1.00 5.73 757 GLY B C 1
ATOM 922 O O . GLY B 1 35 ? 41.393 -9.063 6.613 1.00 6.39 757 GLY B O 1
ATOM 923 N N . ASP B 1 36 ? 43.082 -8.002 7.710 1.00 5.98 758 ASP B N 1
ATOM 924 C CA . ASP B 1 36 ? 44.157 -8.694 6.973 1.00 5.79 758 ASP B CA 1
ATOM 925 C C . ASP B 1 36 ? 44.367 -10.160 7.426 1.00 5.98 758 ASP B C 1
ATOM 926 O O . ASP B 1 36 ? 45.194 -10.877 6.813 1.00 5.68 758 ASP B O 1
ATOM 931 N N . ASN B 1 37 ? 43.659 -10.574 8.490 1.00 4.75 759 ASN B N 1
ATOM 932 C CA . ASN B 1 37 ? 43.615 -12.004 8.919 1.00 5.16 759 ASN B CA 1
ATOM 933 C C . ASN B 1 37 ? 42.257 -12.663 8.558 1.00 4.76 759 ASN B C 1
ATOM 934 O O . ASN B 1 37 ? 41.875 -13.693 9.126 1.00 4.99 759 ASN B O 1
ATOM 939 N N . SER B 1 38 ? 41.517 -12.036 7.633 1.00 4.60 760 SER B N 1
ATOM 940 C CA . SER B 1 38 ? 40.203 -12.565 7.231 1.00 4.84 760 SER B CA 1
ATOM 941 C C . SER B 1 38 ? 39.179 -12.684 8.378 1.00 4.04 760 SER B C 1
ATOM 942 O O . SER B 1 38 ? 38.386 -13.634 8.453 1.00 5.74 760 SER B O 1
ATOM 945 N N . GLY B 1 39 ? 39.213 -11.697 9.270 1.00 3.88 761 GLY B N 1
ATOM 946 C CA . GLY B 1 39 ? 38.275 -11.605 10.390 1.00 5.51 761 GLY B CA 1
ATOM 947 C C . GLY B 1 39 ? 37.544 -10.270 10.425 1.00 5.63 761 GLY B C 1
ATOM 948 O O . GLY B 1 39 ? 37.996 -9.258 9.852 1.00 5.20 761 GLY B O 1
ATOM 949 N N . VAL B 1 40 ? 36.425 -10.259 11.135 1.00 4.40 762 VAL B N 1
ATOM 950 C CA . VAL B 1 40 ? 35.681 -9.012 11.378 1.00 5.20 762 VAL B CA 1
ATOM 951 C C . VAL B 1 40 ? 35.242 -8.980 12.837 1.00 5.10 762 VAL B C 1
ATOM 952 O O . VAL B 1 40 ? 34.994 -10.037 13.424 1.00 6.09 762 VAL B O 1
ATOM 956 N N . TYR B 1 41 ? 35.174 -7.789 13.417 1.00 4.68 763 TYR B N 1
ATOM 957 C CA . TYR B 1 41 ? 34.677 -7.615 14.775 1.00 5.19 763 TYR B CA 1
ATOM 958 C C . TYR B 1 41 ? 33.315 -6.919 14.716 1.00 5.09 763 TYR B C 1
ATOM 959 O O . TYR B 1 41 ? 33.196 -5.847 14.095 1.00 5.47 763 TYR B O 1
ATOM 968 N N . LEU B 1 42 ? 32.302 -7.539 15.349 1.00 5.35 764 LEU B N 1
ATOM 969 C CA . LEU B 1 42 ? 30.919 -7.054 15.296 1.00 5.36 764 LEU B CA 1
ATOM 970 C C . LEU B 1 42 ? 30.381 -6.954 16.720 1.00 6.00 764 LEU B C 1
ATOM 971 O O . LEU B 1 42 ? 30.767 -7.740 17.590 1.00 5.46 764 LEU B O 1
ATOM 976 N N . THR B 1 43 ? 29.484 -6.005 16.957 1.00 5.91 765 THR B N 1
ATOM 977 C CA . THR B 1 43 ? 28.881 -5.861 18.288 1.00 6.46 765 THR B CA 1
ATOM 978 C C . THR B 1 43 ? 27.374 -5.687 18.164 1.00 6.78 765 THR B C 1
ATOM 979 O O . THR B 1 43 ? 26.857 -5.384 17.077 1.00 6.68 765 THR B O 1
ATOM 983 N N . GLY B 1 44 ? 26.674 -5.837 19.291 1.00 8.04 766 GLY B N 1
ATOM 984 C CA . GLY B 1 44 ? 25.218 -5.642 19.326 1.00 8.53 766 GLY B CA 1
ATOM 985 C C . GLY B 1 44 ? 24.449 -6.708 18.551 1.00 9.42 766 GLY B C 1
ATOM 986 O O . GLY B 1 44 ? 23.341 -6.463 18.070 1.00 10.11 766 GLY B O 1
ATOM 987 N N . LEU B 1 45 ? 25.046 -7.885 18.399 1.00 10.06 767 LEU B N 1
ATOM 988 C CA . LEU B 1 45 ? 24.391 -8.989 17.682 1.00 10.40 767 LEU B CA 1
ATOM 989 C C . LEU B 1 45 ? 23.341 -9.706 18.529 1.00 10.63 767 LEU B C 1
ATOM 990 O O . LEU B 1 45 ? 23.583 -9.975 19.712 1.00 10.94 767 LEU B O 1
ATOM 995 N N . PRO B 1 46 ? 22.201 -10.065 17.900 1.00 11.08 768 PRO B N 1
ATOM 996 C CA . PRO B 1 46 ? 21.266 -10.967 18.565 1.00 11.21 768 PRO B CA 1
ATOM 997 C C . PRO B 1 46 ? 21.772 -12.406 18.435 1.00 11.00 768 PRO B C 1
ATOM 998 O O . PRO B 1 46 ? 22.852 -12.639 17.855 1.00 10.99 768 PRO B O 1
ATOM 1002 N N . LYS B 1 47 ? 21.015 -13.357 18.972 1.00 10.41 769 LYS B N 1
ATOM 1003 C CA . LYS B 1 47 ? 21.409 -14.752 18.951 1.00 10.14 769 LYS B CA 1
ATOM 1004 C C . LYS B 1 47 ? 21.586 -15.299 17.529 1.00 9.93 769 LYS B C 1
ATOM 1005 O O . LYS B 1 47 ? 22.556 -16.011 17.265 1.00 10.05 769 LYS B O 1
ATOM 1010 N N . LYS B 1 48 ? 20.686 -14.950 16.610 1.00 9.29 770 LYS B N 1
ATOM 1011 C CA . LYS B 1 48 ? 20.806 -15.455 15.241 1.00 10.07 770 LYS B CA 1
ATOM 1012 C C . LYS B 1 48 ? 20.760 -14.332 14.227 1.00 9.19 770 LYS B C 1
ATOM 1013 O O . LYS B 1 48 ? 19.830 -13.539 14.230 1.00 9.36 770 LYS B O 1
ATOM 1019 N N . SER B 1 49 ? 21.774 -14.273 13.368 1.00 9.17 771 SER B N 1
ATOM 1020 C CA . SER B 1 49 ? 21.828 -13.291 12.297 1.00 8.98 771 SER B CA 1
ATOM 1021 C C . SER B 1 49 ? 22.392 -13.926 11.019 1.00 9.61 771 SER B C 1
ATOM 1022 O O . SER B 1 49 ? 22.819 -15.089 11.022 1.00 9.32 771 SER B O 1
ATOM 1026 N N . LYS B 1 50 ? 22.348 -13.160 9.935 1.00 9.63 772 LYS B N 1
ATOM 1027 C CA . LYS B 1 50 ? 23.008 -13.547 8.690 1.00 10.05 772 LYS B CA 1
ATOM 1028 C C . LYS B 1 50 ? 23.792 -12.344 8.181 1.00 9.98 772 LYS B C 1
ATOM 1029 O O . LYS B 1 50 ? 23.316 -11.209 8.267 1.00 8.95 772 LYS B O 1
ATOM 1033 N N . ILE B 1 51 ? 24.988 -12.606 7.661 1.00 8.96 773 ILE B N 1
ATOM 1034 C CA . ILE B 1 51 ? 25.812 -11.535 7.074 1.00 8.95 773 ILE B CA 1
ATOM 1035 C C . ILE B 1 51 ? 26.040 -11.720 5.568 1.00 8.44 773 ILE B C 1
ATOM 1036 O O . ILE B 1 51 ? 26.171 -12.855 5.072 1.00 7.78 773 ILE B O 1
ATOM 1041 N N . LEU B 1 52 ? 26.048 -10.598 4.852 1.00 8.47 774 LEU B N 1
ATOM 1042 C CA . LEU B 1 52 ? 26.469 -10.535 3.467 1.00 9.62 774 LEU B CA 1
ATOM 1043 C C . LEU B 1 52 ? 27.857 -9.923 3.495 1.00 8.29 774 LEU B C 1
ATOM 1044 O O . LEU B 1 52 ? 28.096 -8.946 4.230 1.00 8.38 774 LEU B O 1
ATOM 1049 N N . VAL B 1 53 ? 28.765 -10.485 2.705 1.00 6.58 775 VAL B N 1
ATOM 1050 C CA . VAL B 1 53 ? 30.157 -10.022 2.691 1.00 6.35 775 VAL B CA 1
ATOM 1051 C C . VAL B 1 53 ? 30.495 -9.760 1.246 1.00 7.29 775 VAL B C 1
ATOM 1052 O O . VAL B 1 53 ? 30.284 -10.633 0.399 1.00 6.16 775 VAL B O 1
ATOM 1056 N N . LYS B 1 54 ? 30.989 -8.561 0.951 1.00 7.38 776 LYS B N 1
ATOM 1057 C CA . LYS B 1 54 ? 31.098 -8.118 -0.442 1.00 8.36 776 LYS B CA 1
ATOM 1058 C C . LYS B 1 54 ? 32.386 -7.363 -0.736 1.00 7.70 776 LYS B C 1
ATOM 1059 O O . LYS B 1 54 ? 32.805 -6.493 0.037 1.00 6.95 776 LYS B O 1
ATOM 1065 N N . TRP B 1 55 ? 33.018 -7.701 -1.861 1.00 6.94 777 TRP B N 1
ATOM 1066 C CA . TRP B 1 55 ? 34.251 -7.014 -2.277 1.00 8.43 777 TRP B CA 1
ATOM 1067 C C . TRP B 1 55 ? 34.231 -6.559 -3.735 1.00 9.61 777 TRP B C 1
ATOM 1068 O O . TRP B 1 55 ? 35.204 -5.950 -4.191 1.00 11.45 777 TRP B O 1
ATOM 1079 N N . GLY B 1 56 ? 33.136 -6.833 -4.437 1.00 9.93 778 GLY B N 1
ATOM 1080 C CA . GLY B 1 56 ? 32.906 -6.320 -5.807 1.00 11.12 778 GLY B CA 1
ATOM 1081 C C . GLY B 1 56 ? 31.492 -6.597 -6.272 1.00 11.62 778 GLY B C 1
ATOM 1082 O O . GLY B 1 56 ? 30.702 -7.197 -5.543 1.00 11.57 778 GLY B O 1
ATOM 1083 N N . ARG B 1 57 ? 31.167 -6.176 -7.500 1.00 12.32 779 ARG B N 1
ATOM 1084 C CA . ARG B 1 57 ? 29.793 -6.280 -8.000 1.00 13.08 779 ARG B CA 1
ATOM 1085 C C . ARG B 1 57 ? 29.470 -7.511 -8.858 1.00 13.40 779 ARG B C 1
ATOM 1086 O O . ARG B 1 57 ? 28.317 -7.715 -9.231 1.00 13.93 779 ARG B O 1
ATOM 1094 N N . ASP B 1 58 ? 30.478 -8.313 -9.190 1.00 12.63 780 ASP B N 1
ATOM 1095 C CA . ASP B 1 58 ? 30.286 -9.421 -10.128 1.00 12.50 780 ASP B CA 1
ATOM 1096 C C . ASP B 1 58 ? 30.054 -10.755 -9.429 1.00 11.75 780 ASP B C 1
ATOM 1097 O O . ASP B 1 58 ? 30.185 -10.843 -8.197 1.00 11.30 780 ASP B O 1
ATOM 1102 N N . LYS B 1 59 ? 29.693 -11.776 -10.214 1.00 11.10 781 LYS B N 1
ATOM 1103 C CA . LYS B 1 59 ? 29.496 -13.127 -9.685 1.00 11.11 781 LYS B CA 1
ATOM 1104 C C . LYS B 1 59 ? 30.786 -13.555 -9.003 1.00 9.08 781 LYS B C 1
ATOM 1105 O O . LYS B 1 59 ? 31.894 -13.250 -9.480 1.00 9.28 781 LYS B O 1
ATOM 1111 N N . ASN B 1 60 ? 30.623 -14.256 -7.878 1.00 9.07 782 ASN B N 1
ATOM 1112 C CA . ASN B 1 60 ? 31.710 -14.787 -7.079 1.00 7.89 782 ASN B CA 1
ATOM 1113 C C . ASN B 1 60 ? 32.481 -13.692 -6.343 1.00 7.50 782 ASN B C 1
ATOM 1114 O O . ASN B 1 60 ? 33.579 -13.944 -5.876 1.00 7.77 782 ASN B O 1
ATOM 1119 N N . GLN B 1 61 ? 31.884 -12.498 -6.240 1.00 6.39 783 GLN B N 1
ATOM 1120 C CA . GLN B 1 61 ? 32.524 -11.374 -5.533 1.00 6.54 783 GLN B CA 1
ATOM 1121 C C . GLN B 1 61 ? 31.798 -11.016 -4.226 1.00 6.56 783 GLN B C 1
ATOM 1122 O O . GLN B 1 61 ? 32.052 -9.961 -3.610 1.00 6.81 783 GLN B O 1
ATOM 1128 N N . SER B 1 62 ? 30.892 -11.906 -3.806 1.00 6.53 784 SER B N 1
ATOM 1129 C CA . SER B 1 62 ? 30.319 -11.817 -2.467 1.00 6.58 784 SER B CA 1
ATOM 1130 C C . SER B 1 62 ? 30.043 -13.212 -1.918 1.00 6.59 784 SER B C 1
ATOM 1131 O O . SER B 1 62 ? 30.057 -14.202 -2.657 1.00 5.30 784 SER B O 1
ATOM 1134 N N . CYS B 1 63 ? 29.725 -13.264 -0.629 1.00 6.62 785 CYS B N 1
ATOM 1135 C CA . CYS B 1 63 ? 29.416 -14.546 0.022 1.00 6.68 785 CYS B CA 1
ATOM 1136 C C . CYS B 1 63 ? 28.526 -14.267 1.227 1.00 7.77 785 CYS B C 1
ATOM 1137 O O . CYS B 1 63 ? 28.400 -13.107 1.649 1.00 7.27 785 CYS B O 1
ATOM 1140 N N . SER B 1 64 ? 27.871 -15.299 1.753 1.00 7.22 786 SER B N 1
ATOM 1141 C CA . SER B 1 64 ? 27.023 -15.084 2.931 1.00 7.65 786 SER B CA 1
ATOM 1142 C C . SER B 1 64 ? 27.243 -16.164 3.991 1.00 7.50 786 SER B C 1
ATOM 1143 O O . SER B 1 64 ? 27.599 -17.309 3.666 1.00 7.11 786 SER B O 1
ATOM 1147 N N . SER B 1 65 ? 27.058 -15.789 5.257 1.00 7.68 787 SER B N 1
ATOM 1148 C CA . SER B 1 65 ? 27.131 -16.792 6.336 1.00 8.87 787 SER B CA 1
ATOM 1149 C C . SER B 1 65 ? 26.058 -16.546 7.401 1.00 9.86 787 SER B C 1
ATOM 1150 O O . SER B 1 65 ? 25.708 -15.410 7.674 1.00 10.42 787 SER B O 1
ATOM 1154 N N . ASN B 1 66 ? 25.531 -17.622 7.978 1.00 10.58 788 ASN B N 1
ATOM 1155 C CA . ASN B 1 66 ? 24.725 -17.521 9.195 1.00 11.35 788 ASN B CA 1
ATOM 1156 C C . ASN B 1 66 ? 25.659 -17.265 10.364 1.00 10.73 788 ASN B C 1
ATOM 1157 O O . ASN B 1 66 ? 26.777 -17.773 10.394 1.00 10.44 788 ASN B O 1
ATOM 1162 N N . VAL B 1 67 ? 25.203 -16.483 11.335 1.00 10.16 789 VAL B N 1
ATOM 1163 C CA . VAL B 1 67 ? 25.992 -16.230 12.547 1.00 10.78 789 VAL B CA 1
ATOM 1164 C C . VAL B 1 67 ? 25.090 -16.537 13.751 1.00 10.59 789 VAL B C 1
ATOM 1165 O O . VAL B 1 67 ? 24.084 -15.859 13.968 1.00 10.02 789 VAL B O 1
ATOM 1169 N N . VAL B 1 68 ? 25.442 -17.582 14.494 1.00 10.14 790 VAL B N 1
ATOM 1170 C CA . VAL B 1 68 ? 24.678 -18.001 15.683 1.00 10.17 790 VAL B CA 1
ATOM 1171 C C . VAL B 1 68 ? 25.599 -17.887 16.910 1.00 10.46 790 VAL B C 1
ATOM 1172 O O . VAL B 1 68 ? 26.722 -18.413 16.890 1.00 11.42 790 VAL B O 1
ATOM 1176 N N . LEU B 1 69 ? 25.133 -17.174 17.938 1.00 9.31 791 LEU B N 1
ATOM 1177 C CA . LEU B 1 69 ? 25.853 -16.990 19.214 1.00 9.48 791 LEU B CA 1
ATOM 1178 C C . LEU B 1 69 ? 25.298 -17.917 20.295 1.00 8.95 791 LEU B C 1
ATOM 1179 O O . LEU B 1 69 ? 24.116 -18.271 20.239 1.00 8.05 791 LEU B O 1
ATOM 1184 N N . PRO B 1 70 ? 26.143 -18.318 21.282 1.00 9.00 792 PRO B N 1
ATOM 1185 C CA . PRO B 1 70 ? 25.568 -18.995 22.460 1.00 9.74 792 PRO B CA 1
ATOM 1186 C C . PRO B 1 70 ? 24.500 -18.115 23.113 1.00 10.22 792 PRO B C 1
ATOM 1187 O O . PRO B 1 70 ? 24.528 -16.889 22.966 1.00 10.09 792 PRO B O 1
ATOM 1191 N N . GLU B 1 71 ? 23.567 -18.731 23.824 1.00 11.55 793 GLU B N 1
ATOM 1192 C CA . GLU B 1 71 ? 22.475 -17.969 24.446 1.00 12.99 793 GLU B CA 1
ATOM 1193 C C . GLU B 1 71 ? 22.897 -17.085 25.627 1.00 13.47 793 GLU B C 1
ATOM 1194 O O . GLU B 1 71 ? 22.145 -16.172 25.997 1.00 12.91 793 GLU B O 1
ATOM 1200 N N . LYS B 1 72 ? 24.061 -17.359 26.228 1.00 14.56 794 LYS B N 1
ATOM 1201 C CA . LYS B 1 72 ? 24.430 -16.707 27.508 1.00 15.77 794 LYS B CA 1
ATOM 1202 C C . LYS B 1 72 ? 24.416 -15.192 27.408 1.00 17.36 794 LYS B C 1
ATOM 1203 O O . LYS B 1 72 ? 25.071 -14.625 26.540 1.00 17.57 794 LYS B O 1
ATOM 1209 N N . THR B 1 73 ? 23.661 -14.549 28.307 1.00 17.98 795 THR B N 1
ATOM 1210 C CA . THR B 1 73 ? 23.561 -13.093 28.343 1.00 18.66 795 THR B CA 1
ATOM 1211 C C . THR B 1 73 ? 24.338 -12.476 29.519 1.00 17.21 795 THR B C 1
ATOM 1212 O O . THR B 1 73 ? 24.711 -13.160 30.473 1.00 18.07 795 THR B O 1
ATOM 1216 N N . ASP B 1 74 ? 24.549 -11.167 29.452 1.00 16.46 796 ASP B N 1
ATOM 1217 C CA . ASP B 1 74 ? 25.147 -10.405 30.535 1.00 14.81 796 ASP B CA 1
ATOM 1218 C C . ASP B 1 74 ? 26.604 -10.818 30.802 1.00 13.27 796 ASP B C 1
ATOM 1219 O O . ASP B 1 74 ? 27.013 -11.091 31.943 1.00 13.15 796 ASP B O 1
ATOM 1224 N N . ILE B 1 75 ? 27.376 -10.857 29.719 1.00 11.22 797 ILE B N 1
ATOM 1225 C CA . ILE B 1 75 ? 28.832 -11.001 29.79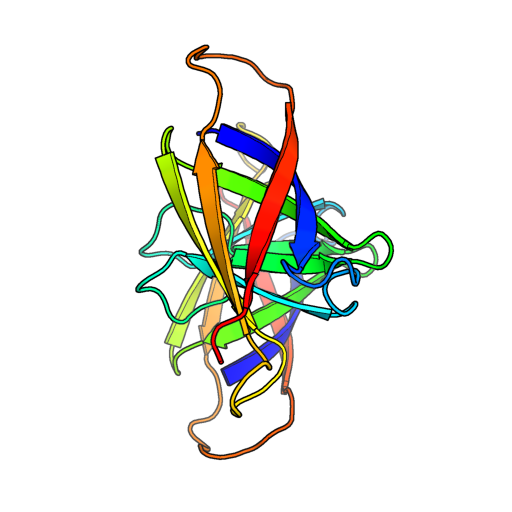2 1.00 10.46 797 ILE B CA 1
ATOM 1226 C C . ILE B 1 75 ? 29.487 -9.810 29.098 1.00 9.93 797 ILE B C 1
ATOM 1227 O O . ILE B 1 75 ? 28.873 -9.200 28.197 1.00 10.09 797 ILE B O 1
ATOM 1232 N N . SER B 1 76 ? 30.716 -9.479 29.501 1.00 8.48 798 SER B N 1
ATOM 1233 C CA . SER B 1 76 ? 31.407 -8.286 28.960 1.00 8.21 798 SER B CA 1
ATOM 1234 C C . SER B 1 76 ? 32.386 -8.615 27.851 1.00 8.10 798 SER B C 1
ATOM 1235 O O . SER B 1 76 ? 32.885 -7.701 27.172 1.00 8.10 798 SER B O 1
ATOM 1238 N N . GLY B 1 77 ? 32.675 -9.899 27.673 1.00 6.40 799 GLY B N 1
ATOM 1239 C CA . GLY B 1 77 ? 33.731 -10.324 26.741 1.00 6.95 799 GLY B CA 1
ATOM 1240 C C . GLY B 1 77 ? 33.231 -10.500 25.311 1.00 6.62 799 GLY B C 1
ATOM 1241 O O . GLY B 1 77 ? 32.148 -10.030 24.948 1.00 6.69 799 GLY B O 1
ATOM 1242 N N . ALA B 1 78 ? 34.017 -11.219 24.518 1.00 6.49 800 ALA B N 1
ATOM 1243 C CA . ALA B 1 78 ? 33.740 -11.398 23.099 1.00 6.86 800 ALA B CA 1
ATOM 1244 C C . ALA B 1 78 ? 34.117 -12.805 22.671 1.00 6.65 800 ALA B C 1
ATOM 1245 O O . ALA B 1 78 ? 35.197 -13.309 23.022 1.00 6.70 800 ALA B O 1
ATOM 1247 N N . TYR B 1 79 ? 33.210 -13.431 21.927 1.00 6.20 801 TYR B N 1
ATOM 1248 C CA . TYR B 1 79 ? 33.467 -14.745 21.346 1.00 6.62 801 TYR B CA 1
ATOM 1249 C C . TYR B 1 79 ? 34.478 -14.685 20.216 1.00 7.29 801 TYR B C 1
ATOM 1250 O O . TYR B 1 79 ? 34.661 -13.653 19.573 1.00 7.89 801 TYR B O 1
ATOM 1259 N N . ARG B 1 80 ? 35.107 -15.827 19.956 1.00 7.14 802 ARG B N 1
ATOM 1260 C CA . ARG B 1 80 ? 36.057 -15.972 18.889 1.00 7.31 802 ARG B CA 1
ATOM 1261 C C . ARG B 1 80 ? 35.612 -17.206 18.108 1.00 7.99 802 ARG B C 1
ATOM 1262 O O . ARG B 1 80 ? 35.879 -18.345 18.519 1.00 8.67 802 ARG B O 1
ATOM 1270 N N . LEU B 1 81 ? 34.874 -16.947 17.037 1.00 7.25 803 LEU B N 1
ATOM 1271 C CA . LEU B 1 81 ? 34.227 -17.993 16.239 1.00 8.41 803 LEU B CA 1
ATOM 1272 C C . LEU B 1 81 ? 34.699 -17.965 14.804 1.00 8.98 803 LEU B C 1
ATOM 1273 O O . LEU B 1 81 ? 35.241 -16.949 14.314 1.00 7.10 803 LEU B O 1
ATOM 1278 N N . SER B 1 82 ? 34.502 -19.103 14.140 1.00 9.94 804 SER B N 1
ATOM 1279 C CA . SER B 1 82 ? 34.850 -19.257 12.740 1.00 11.28 804 SER B CA 1
ATOM 1280 C C . SER B 1 82 ? 33.674 -19.750 11.931 1.00 11.68 804 SER B C 1
ATOM 1281 O O . SER B 1 82 ? 32.844 -20.530 12.412 1.00 11.87 804 SER B O 1
ATOM 1284 N N . THR B 1 83 ? 33.606 -19.299 10.690 1.00 10.59 805 THR B N 1
ATOM 1285 C CA . THR B 1 83 ? 32.577 -19.825 9.799 1.00 10.71 805 THR B CA 1
ATOM 1286 C C . THR B 1 83 ? 32.998 -19.797 8.331 1.00 10.55 805 THR B C 1
ATOM 1287 O O . THR B 1 83 ? 33.912 -19.062 7.931 1.00 9.59 805 THR B O 1
ATOM 1291 N N . THR B 1 84 ? 32.311 -20.616 7.540 1.00 8.78 806 THR B N 1
ATOM 1292 C CA . THR B 1 84 ? 32.431 -20.547 6.089 1.00 8.67 806 THR B CA 1
ATOM 1293 C C . THR B 1 84 ? 31.488 -19.472 5.537 1.00 8.48 806 THR B C 1
ATOM 1294 O O . THR B 1 84 ? 30.325 -19.370 5.961 1.00 10.36 806 THR B O 1
ATOM 1298 N N . CYS B 1 85 ? 32.007 -18.676 4.611 1.00 7.77 807 CYS B N 1
ATOM 1299 C CA . CYS B 1 85 ? 31.242 -17.672 3.839 1.00 7.79 807 CYS B CA 1
ATOM 1300 C C . CYS B 1 85 ? 30.940 -18.308 2.459 1.00 7.53 807 CYS B C 1
ATOM 1301 O O . CYS B 1 85 ? 31.855 -18.529 1.656 1.00 7.62 807 CYS B O 1
ATOM 1304 N N . ILE B 1 86 ? 29.666 -18.624 2.213 1.00 6.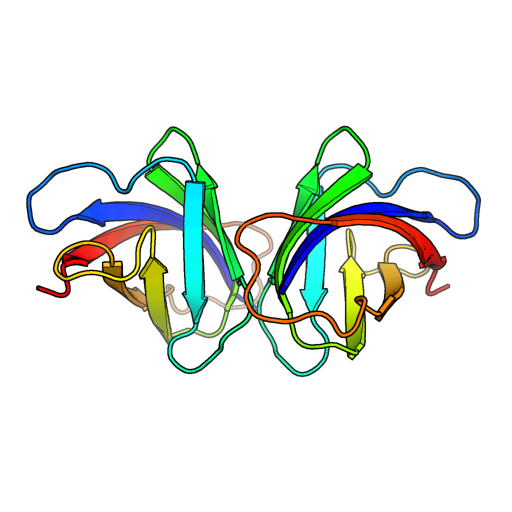06 808 ILE B N 1
ATOM 1305 C CA . ILE B 1 86 ? 29.253 -19.373 0.995 1.00 6.02 808 ILE B CA 1
ATOM 1306 C C . ILE B 1 86 ? 29.187 -18.418 -0.206 1.00 5.51 808 ILE B C 1
ATOM 1307 O O . ILE B 1 86 ? 28.407 -17.472 -0.207 1.00 5.39 808 ILE B O 1
ATOM 1312 N N . LEU B 1 87 ? 30.006 -18.671 -1.224 1.00 5.72 809 LEU B N 1
ATOM 1313 C CA . LEU B 1 87 ? 30.124 -17.738 -2.363 1.00 5.47 809 LEU B CA 1
ATOM 1314 C C . LEU B 1 87 ? 28.835 -17.635 -3.149 1.00 7.58 809 LEU B C 1
ATOM 1315 O O . LEU B 1 87 ? 28.168 -18.660 -3.388 1.00 7.88 809 LEU B O 1
ATOM 1320 N N . ASN B 1 88 ? 28.518 -16.410 -3.576 1.00 9.25 810 ASN B N 1
ATOM 1321 C CA . ASN B 1 88 ? 27.386 -16.164 -4.467 1.00 11.52 810 ASN B CA 1
ATOM 1322 C C . ASN B 1 88 ? 27.884 -16.136 -5.910 1.00 13.42 810 ASN B C 1
ATOM 1323 O O . ASN B 1 88 ? 28.441 -15.131 -6.366 1.00 12.28 810 ASN B O 1
ATOM 1328 N N . ASN B 1 89 ? 27.725 -17.263 -6.602 1.00 15.66 811 ASN B N 1
ATOM 1329 C CA . ASN B 1 89 ? 28.302 -17.430 -7.934 1.00 18.29 811 ASN B CA 1
ATOM 1330 C C . ASN B 1 89 ? 27.268 -18.055 -8.870 1.00 19.49 811 ASN B C 1
ATOM 1331 O O . ASN B 1 89 ? 26.199 -17.481 -9.092 1.00 20.35 811 ASN B O 1
#